Protein AF-A0A9E5FCK2-F1 (afdb_monomer)

Foldseek 3Di:
DDDDDPPPPPPPQFAFFFALADAPLDDFDPDDPDLVSLVVLLVLLVVLQDDCVVPNDDPPGSNVVLVVLLVVLVPADLPGDLRSLSSNLSSCVSNNNLVVSLVSLVSSLVPADLQDLCNLSSLSRNLRSLRRCVRSVNALVSLVVSLVSLVSSLVSQPPAPVSHPPPDDRVSSVLSSVLSLLVSLQSVQVSVCRVPDDPPDDPLLDAAGDSFPDPLPDPDPPQAFFAAPPVVVVRADPCNLSSLSNSCSRGSSRLNSLLVNLSVCRNVRVLVSSLVSLVCCVPVVVSVVNVRSVRNNVNSVPDD

Secondary structure (DSSP, 8-state):
-------------------S--STT--PSSPP-SHHHHHHHHHHHHHHHS-TTTSPPPTTSHHHHHHHHHHHHTT--TTS-HHHHHHHHHHHHHTT-HHHHHHHHHHHHHHS-TT-TTHHHHHHHHHHHHHHHIIIII-HHHHHHHHHHHHHHHHHS-SSGGGSPTT--HHHHHHHHHHHHHHHHHHHHHHHHHHHSPTT--GGGS-S---SSS-SS--GGG--SSSPPHHHHTTS-TTHHHHHHHHHHHSTT-HHHHHHHHHHHHHTT-HHHHHHHHHHHHHTT-GGG-HHHHHHHHHHHT--

pLDDT: mean 84.31, std 15.83, range [28.66, 98.5]

Mean predicted aligned error: 7.08 Å

Radius of gyration: 19.82 Å; Cα contacts (8 Å, |Δi|>4): 408; chains: 1; bounding box: 46×59×55 Å

Nearest PDB structures (foldseek):
  4kyo-assembly1_D  TM=4.151E-01  e=4.896E-01  Homo sapiens
  8ppl-assembly1_Iv  TM=2.373E-01  e=1.153E-01  Homo sapiens
  4kxk-assembly1_D  TM=3.204E-01  e=1.384E+00  Homo sapiens

Sequence (304 aa):
MRCNLITLLILLAGTSAHAGVYGRLEKLPPIPDTHRSIRLLLGELRDAETHDSVRPVVSGSLRAEFLALRERLKGTPPDGPTADLMDLGVCELRLGQPEKAREILESLLSRVPPEAPERFQILANLATTYLALGSRGLGRDFLERAYLIQIQTLKAWPDNVAKAPAGWTLPMWRFLLHAERLQLKLMRGRLLEATSSAPGTDLNQAGPDSVFEGPLFADGDAYRAGPAGRAIWEMLPEDATDLIRQLVVWMPLDNRVYWLLGEVNNASGETDEARRILEELANARQMRHVRLLGRHLEVLKNTP

Solvent-accessible surface area (backbone atoms only — not comparable to full-atom values): 16791 Å² total; per-residue (Å²): 142,87,81,85,80,79,80,78,78,76,75,79,66,56,46,52,34,39,34,63,68,63,39,92,87,52,86,67,77,83,72,68,87,48,69,68,55,40,52,52,52,34,50,43,55,44,51,24,37,52,51,65,93,80,49,74,83,50,87,90,35,62,36,42,52,40,50,53,52,34,68,73,40,72,78,60,55,93,86,45,60,66,70,56,50,44,35,37,18,46,29,30,38,50,51,62,34,35,70,61,14,40,56,46,39,53,56,47,54,75,74,54,56,90,83,43,74,64,44,23,44,54,30,23,36,40,16,17,29,26,35,19,46,22,50,54,74,68,41,63,67,29,26,49,49,12,36,57,31,36,56,48,16,65,70,45,42,59,94,45,53,91,55,39,66,90,91,57,45,64,69,54,48,52,49,52,53,51,38,52,53,44,49,44,39,41,35,49,45,52,39,49,50,59,69,72,47,64,93,88,62,66,74,88,71,53,71,54,67,74,61,64,72,71,75,86,67,45,75,73,93,63,58,73,68,36,56,52,57,69,76,57,54,77,52,48,60,97,57,46,64,61,41,39,50,49,49,26,68,36,12,48,53,31,60,37,52,44,44,34,41,19,52,48,29,19,41,70,44,40,34,71,57,13,36,52,44,46,49,40,40,32,59,82,64,62,40,62,82,36,63,67,60,50,53,55,42,50,49,41,69,74,50,134

Structure (mmCIF, N/CA/C/O backbone):
data_AF-A0A9E5FCK2-F1
#
_entry.id   AF-A0A9E5FCK2-F1
#
loop_
_atom_site.group_PDB
_atom_site.id
_atom_site.type_symbol
_atom_site.label_atom_id
_atom_site.label_alt_id
_atom_site.label_comp_id
_atom_site.label_asym_id
_atom_site.label_entity_id
_atom_site.label_seq_id
_atom_site.pdbx_PDB_ins_code
_atom_site.Cartn_x
_atom_site.Cartn_y
_atom_site.Cartn_z
_atom_site.occupancy
_atom_site.B_iso_or_equiv
_atom_site.auth_seq_id
_atom_site.auth_comp_id
_atom_site.auth_asym_id
_atom_site.auth_atom_id
_atom_site.pdbx_PDB_model_num
ATOM 1 N N . MET A 1 1 ? -15.230 42.004 -28.377 1.00 43.38 1 MET A N 1
ATOM 2 C CA . MET A 1 1 ? -15.792 40.631 -28.361 1.00 43.38 1 MET A CA 1
ATOM 3 C C . MET A 1 1 ? -14.754 39.662 -28.903 1.00 43.38 1 MET A C 1
ATOM 5 O O . MET A 1 1 ? -14.138 40.009 -29.901 1.00 43.38 1 MET A O 1
ATOM 9 N N . ARG A 1 2 ? -14.651 38.478 -28.274 1.00 30.22 2 ARG A N 1
ATOM 10 C CA . ARG A 1 2 ? -13.740 37.321 -28.485 1.00 30.22 2 ARG A CA 1
ATOM 11 C C . ARG A 1 2 ? -12.747 37.192 -27.326 1.00 30.22 2 ARG A C 1
ATOM 13 O O . ARG A 1 2 ? -11.749 37.890 -27.285 1.00 30.22 2 ARG A O 1
ATOM 20 N N . CYS A 1 3 ? -13.213 36.616 -26.219 1.00 31.44 3 CYS A N 1
ATOM 21 C CA . CYS A 1 3 ? -13.291 35.175 -25.906 1.00 31.44 3 CYS A CA 1
ATOM 22 C C . CYS A 1 3 ? -11.971 34.667 -25.327 1.00 31.44 3 CYS A C 1
ATOM 24 O O . CYS A 1 3 ? -11.026 34.364 -26.046 1.00 31.44 3 CYS A O 1
ATOM 26 N N . ASN A 1 4 ? -11.986 34.605 -23.997 1.00 31.41 4 ASN A N 1
ATOM 27 C CA . ASN A 1 4 ? -11.027 33.964 -23.118 1.00 31.41 4 ASN A CA 1
ATOM 28 C C . ASN A 1 4 ? -10.763 32.520 -23.550 1.00 31.41 4 ASN A C 1
ATOM 30 O O . ASN A 1 4 ? -11.701 31.731 -23.652 1.00 31.41 4 ASN A O 1
ATOM 34 N N . LEU A 1 5 ? -9.491 32.155 -23.685 1.00 31.69 5 LEU A N 1
ATOM 35 C CA . LEU A 1 5 ? -9.056 30.778 -23.501 1.00 31.69 5 LEU A CA 1
ATOM 36 C C . LEU A 1 5 ? -8.253 30.752 -22.200 1.00 31.69 5 LEU A C 1
ATOM 38 O O . LEU A 1 5 ? -7.047 30.979 -22.182 1.00 31.69 5 LEU A O 1
ATOM 42 N N . ILE A 1 6 ? -8.960 30.569 -21.084 1.00 34.84 6 ILE A N 1
ATOM 43 C CA . ILE A 1 6 ? -8.326 30.188 -19.823 1.00 34.84 6 ILE A CA 1
ATOM 44 C C . ILE A 1 6 ? -7.899 28.737 -20.021 1.00 34.84 6 ILE A C 1
ATOM 46 O O . ILE A 1 6 ? -8.716 27.821 -19.944 1.00 34.84 6 ILE A O 1
ATOM 50 N N . THR A 1 7 ? -6.624 28.536 -20.335 1.00 32.72 7 THR A N 1
ATOM 51 C CA . THR A 1 7 ? -5.978 27.232 -20.224 1.00 32.72 7 THR A CA 1
ATOM 52 C C . THR A 1 7 ? -5.978 26.874 -18.744 1.00 32.72 7 THR A C 1
ATOM 54 O O . THR A 1 7 ? -5.153 27.362 -17.974 1.00 32.72 7 THR A O 1
ATOM 57 N N . LEU A 1 8 ? -6.959 26.076 -18.325 1.00 29.75 8 LEU A N 1
ATOM 58 C CA . LEU A 1 8 ? -6.988 25.479 -17.000 1.00 29.75 8 LEU A CA 1
ATOM 59 C C . LEU A 1 8 ? -5.822 24.484 -16.937 1.00 29.75 8 LEU A C 1
ATOM 61 O O . LEU A 1 8 ? -5.933 23.347 -17.394 1.00 29.75 8 LEU A O 1
ATOM 65 N N . LEU A 1 9 ? -4.675 24.942 -16.435 1.00 29.23 9 LEU A N 1
ATOM 66 C CA . LEU A 1 9 ? -3.584 24.072 -16.019 1.00 29.23 9 LEU A CA 1
ATOM 67 C C . LEU A 1 9 ? -4.115 23.240 -14.847 1.00 29.23 9 LEU A C 1
ATOM 69 O O . LEU A 1 9 ? -4.103 23.673 -13.697 1.00 29.23 9 LEU A O 1
ATOM 73 N N . ILE A 1 10 ? -4.627 22.049 -15.145 1.00 30.16 10 ILE A N 1
ATOM 74 C CA . ILE A 1 10 ? -4.825 21.021 -14.132 1.00 30.16 10 ILE A CA 1
ATOM 75 C C . ILE A 1 10 ? -3.418 20.538 -13.783 1.00 30.16 10 ILE A C 1
ATOM 77 O O . ILE A 1 10 ? -2.875 19.640 -14.422 1.00 30.16 10 ILE A O 1
ATOM 81 N N . LEU A 1 11 ? -2.797 21.191 -12.799 1.00 28.66 11 LEU A N 1
ATOM 82 C CA . LEU A 1 11 ? -1.725 20.583 -12.026 1.00 28.66 11 LEU A CA 1
ATOM 83 C C . LEU A 1 11 ? -2.320 19.314 -11.410 1.00 28.66 11 LEU A C 1
ATOM 85 O O . LEU A 1 11 ? -3.025 19.372 -10.405 1.00 28.66 11 LEU A O 1
ATOM 89 N N . LEU A 1 12 ? -2.066 18.168 -12.042 1.00 33.38 12 LEU A N 1
ATOM 90 C CA . LEU A 1 12 ? -2.130 16.868 -11.386 1.00 33.38 12 LEU A CA 1
ATOM 91 C C . LEU A 1 12 ? -1.014 16.869 -10.337 1.00 33.38 12 LEU A C 1
ATOM 93 O O . LEU A 1 12 ? 0.088 16.383 -10.575 1.00 33.38 12 LEU A O 1
ATOM 97 N N . ALA A 1 13 ? -1.279 17.533 -9.211 1.00 32.34 13 ALA A N 1
ATOM 98 C CA . ALA A 1 13 ? -0.444 17.463 -8.031 1.00 32.34 13 ALA A CA 1
ATOM 99 C C . ALA A 1 13 ? -0.313 15.990 -7.634 1.00 32.34 13 ALA A C 1
ATOM 101 O O . ALA A 1 13 ? -1.284 15.232 -7.708 1.00 32.34 13 ALA A O 1
ATOM 102 N N . GLY A 1 14 ? 0.915 15.615 -7.281 1.00 36.03 14 GLY A N 1
ATOM 103 C CA . GLY A 1 14 ? 1.340 14.259 -6.969 1.00 36.03 14 GLY A CA 1
ATOM 104 C C . GLY A 1 14 ? 0.306 13.468 -6.176 1.00 36.03 14 GLY A C 1
ATOM 105 O O . GLY A 1 14 ? -0.263 13.912 -5.181 1.00 36.03 14 GLY A O 1
ATOM 106 N N . THR A 1 15 ? 0.080 12.279 -6.696 1.00 38.97 15 THR A N 1
ATOM 107 C CA . THR A 1 15 ? -0.816 11.228 -6.251 1.00 38.97 15 THR A CA 1
ATOM 108 C C . THR A 1 15 ? -0.601 10.809 -4.800 1.00 38.97 15 THR A C 1
ATOM 110 O O . THR A 1 15 ? 0.535 10.721 -4.336 1.00 38.97 15 THR A O 1
ATOM 113 N N . SER A 1 16 ? -1.686 10.487 -4.097 1.00 42.12 16 SER A N 1
ATOM 114 C CA . SER A 1 16 ? -1.614 9.836 -2.789 1.00 42.12 16 SER A CA 1
ATOM 115 C C . SER A 1 16 ? -0.960 8.447 -2.896 1.00 42.12 16 SER A C 1
ATOM 117 O O . SER A 1 16 ? -1.106 7.717 -3.884 1.00 42.12 16 SER A O 1
ATOM 119 N N . ALA A 1 17 ? -0.238 8.070 -1.849 1.00 38.97 17 ALA A N 1
ATOM 120 C CA . ALA A 1 17 ? 0.320 6.740 -1.681 1.00 38.97 17 ALA A CA 1
ATOM 121 C C . ALA A 1 17 ? -0.351 6.117 -0.459 1.00 38.97 17 ALA A C 1
ATOM 123 O O . ALA A 1 17 ? -0.172 6.584 0.663 1.00 38.97 17 ALA A O 1
ATOM 124 N N . HIS A 1 18 ? -1.146 5.077 -0.679 1.00 45.66 18 HIS A N 1
ATOM 125 C CA . HIS A 1 18 ? -1.813 4.344 0.389 1.00 45.66 18 HIS A CA 1
ATOM 126 C C . HIS A 1 18 ? -1.098 2.997 0.573 1.00 45.66 18 HIS A C 1
ATOM 128 O O . HIS A 1 18 ? -0.931 2.321 -0.395 1.00 45.66 18 HIS A O 1
ATOM 134 N N . ALA A 1 19 ? -0.573 2.543 1.700 1.00 46.53 19 ALA A N 1
ATOM 135 C CA . ALA A 1 19 ? -0.131 1.151 1.854 1.00 46.53 19 ALA A CA 1
ATOM 136 C C . ALA A 1 19 ? -0.522 0.587 3.211 1.00 46.53 19 ALA A C 1
ATOM 138 O O . ALA A 1 19 ? -1.183 1.303 3.945 1.00 46.53 19 ALA A O 1
ATOM 139 N N . GLY A 1 20 ? -0.301 -0.687 3.525 1.00 63.97 20 GLY A N 1
ATOM 140 C CA . GLY A 1 20 ? -0.729 -1.257 4.813 1.00 63.97 20 GLY A CA 1
ATOM 141 C C . GLY A 1 20 ? -2.141 -0.834 5.251 1.00 63.97 20 GLY A C 1
ATOM 142 O O . GLY A 1 20 ? -2.333 -0.445 6.402 1.00 63.97 20 GLY A O 1
ATOM 143 N N . VAL A 1 21 ? -3.094 -0.770 4.306 1.00 80.94 21 VAL A N 1
ATOM 144 C CA . VAL A 1 21 ? -4.444 -0.275 4.591 1.00 80.94 21 VAL A CA 1
ATOM 145 C C . VAL A 1 21 ? -5.295 -1.456 5.025 1.00 80.94 21 VAL A C 1
ATOM 147 O O . VAL A 1 21 ? -5.499 -2.400 4.262 1.00 80.94 21 VAL A O 1
ATOM 150 N N . TYR A 1 22 ? -5.788 -1.397 6.253 1.00 89.81 22 TYR A N 1
ATOM 151 C CA . TYR A 1 22 ? -6.627 -2.411 6.866 1.00 89.81 22 TYR A CA 1
ATOM 152 C C . TYR A 1 22 ? -7.972 -1.799 7.235 1.00 89.81 22 TYR A C 1
ATOM 154 O O . TYR A 1 22 ? -8.083 -1.051 8.206 1.00 89.81 22 TYR A O 1
ATOM 162 N N . GLY A 1 23 ? -8.995 -2.154 6.468 1.00 88.00 23 GLY A N 1
ATOM 163 C CA . GLY A 1 23 ? -10.383 -1.780 6.704 1.00 88.00 23 GLY A CA 1
ATOM 164 C C . GLY A 1 23 ? -11.317 -2.810 6.083 1.00 88.00 23 GLY A C 1
ATOM 165 O O . GLY A 1 23 ? -10.890 -3.663 5.306 1.00 88.00 23 GLY A O 1
ATOM 166 N N . ARG A 1 24 ? -12.604 -2.754 6.416 1.00 89.44 24 ARG A N 1
ATOM 167 C CA . ARG A 1 24 ? -13.560 -3.803 6.018 1.00 89.44 24 ARG A CA 1
ATOM 168 C C . ARG A 1 24 ? -13.809 -3.924 4.511 1.00 89.44 24 ARG A C 1
ATOM 170 O O . ARG A 1 24 ? -14.265 -4.971 4.068 1.00 89.44 24 ARG A O 1
ATOM 177 N N . LEU A 1 25 ? -13.567 -2.856 3.749 1.00 88.19 25 LEU A N 1
ATOM 178 C CA . LEU A 1 25 ? -13.720 -2.835 2.287 1.00 88.19 25 LEU A CA 1
ATOM 179 C C . LEU A 1 25 ? -12.405 -3.146 1.555 1.00 88.19 25 LEU A C 1
ATOM 181 O O . LEU A 1 25 ? -12.383 -3.228 0.328 1.00 88.19 25 LEU A O 1
ATOM 185 N N . GLU A 1 26 ? -11.299 -3.307 2.287 1.00 85.94 26 GLU A N 1
ATOM 186 C CA . GLU A 1 26 ? -10.001 -3.601 1.689 1.00 85.94 26 GLU A CA 1
ATOM 187 C C . GLU A 1 26 ? -9.934 -5.059 1.234 1.00 85.94 26 GLU A C 1
ATOM 189 O O . GLU A 1 26 ? -10.285 -5.990 1.964 1.00 85.94 26 GLU A O 1
ATOM 194 N N . LYS A 1 27 ? -9.438 -5.263 0.013 1.00 76.38 27 LYS A N 1
ATOM 195 C CA . LYS A 1 27 ? -9.189 -6.601 -0.523 1.00 76.38 27 LYS A CA 1
ATOM 196 C C . LYS A 1 27 ? -7.851 -7.099 0.019 1.00 76.38 27 LYS A C 1
ATOM 198 O O . LYS A 1 27 ? -6.794 -6.598 -0.360 1.00 76.38 27 LYS A O 1
ATOM 203 N N . LEU A 1 28 ? -7.913 -8.083 0.912 1.00 77.44 28 LEU A N 1
ATOM 204 C CA . LEU A 1 28 ? -6.738 -8.818 1.371 1.00 77.44 28 LEU A CA 1
ATOM 205 C C . LEU A 1 28 ? -6.306 -9.867 0.324 1.00 77.44 28 LEU A C 1
ATOM 207 O O . LEU A 1 28 ? -7.119 -10.249 -0.521 1.00 77.44 28 LEU A O 1
ATOM 211 N N . PRO A 1 29 ? -5.044 -10.336 0.365 1.00 79.00 29 PRO A N 1
ATOM 212 C CA . PRO A 1 29 ? -4.543 -11.393 -0.509 1.00 79.00 29 PRO A CA 1
ATOM 213 C C . PRO A 1 29 ? -5.439 -12.650 -0.560 1.00 79.00 29 PRO A C 1
ATOM 215 O O . PRO A 1 29 ? -6.088 -12.978 0.436 1.00 79.00 29 PRO A O 1
ATOM 218 N N . PRO A 1 30 ? -5.413 -13.418 -1.667 1.00 79.19 30 PRO A N 1
ATOM 219 C CA . PRO A 1 30 ? -4.509 -13.270 -2.808 1.00 79.19 30 PRO A CA 1
ATOM 220 C C . PRO A 1 30 ? -4.880 -12.085 -3.705 1.00 79.19 30 PRO A C 1
ATOM 222 O O . PRO A 1 30 ? -6.044 -11.864 -4.038 1.00 79.19 30 PRO A O 1
ATOM 225 N N . ILE A 1 31 ? -3.864 -11.319 -4.100 1.00 79.19 31 ILE A N 1
ATOM 226 C CA . ILE A 1 31 ? -4.018 -10.261 -5.098 1.00 79.19 31 ILE A CA 1
ATOM 227 C C . ILE A 1 31 ? -4.137 -10.921 -6.476 1.00 79.19 31 ILE A C 1
ATOM 229 O O . ILE A 1 31 ? -3.487 -11.943 -6.703 1.00 79.19 31 ILE A O 1
ATOM 233 N N . PRO A 1 32 ? -4.956 -10.386 -7.401 1.00 82.38 32 PRO A N 1
ATOM 234 C CA . PRO A 1 32 ? -5.022 -10.936 -8.745 1.00 82.38 32 PRO A CA 1
ATOM 235 C C . PRO A 1 32 ? -3.640 -10.982 -9.407 1.00 82.38 32 PRO A C 1
ATOM 237 O O . PRO A 1 32 ? -2.853 -10.049 -9.276 1.00 82.38 32 PRO A O 1
ATOM 240 N N . ASP A 1 33 ? -3.372 -12.054 -10.140 1.00 79.69 33 ASP A N 1
ATOM 241 C CA . ASP A 1 33 ? -2.080 -12.355 -10.765 1.00 79.69 33 ASP A CA 1
ATOM 242 C C . ASP A 1 33 ? -1.998 -11.905 -12.233 1.00 79.69 33 ASP A C 1
ATOM 244 O O . ASP A 1 33 ? -0.910 -11.669 -12.754 1.00 79.69 33 ASP A O 1
ATOM 248 N N . THR A 1 34 ? -3.139 -11.729 -12.905 1.00 80.44 34 THR A N 1
ATOM 249 C CA . THR A 1 34 ? -3.176 -11.232 -14.288 1.00 80.44 34 THR A CA 1
ATOM 250 C C . THR A 1 34 ? -3.182 -9.705 -14.365 1.00 80.44 34 THR A C 1
ATOM 252 O O . THR A 1 34 ? -3.888 -9.028 -13.609 1.00 80.44 34 THR A O 1
ATOM 255 N N . HIS A 1 35 ? -2.509 -9.155 -15.382 1.00 78.25 35 HIS A N 1
ATOM 256 C CA . HIS A 1 35 ? -2.549 -7.725 -15.720 1.00 78.25 35 HIS A CA 1
ATOM 257 C C . HIS A 1 35 ? -3.947 -7.143 -15.727 1.00 78.25 35 HIS A C 1
ATOM 259 O O . HIS A 1 35 ? -4.208 -6.083 -15.172 1.00 78.25 35 HIS A O 1
ATOM 265 N N . ARG A 1 36 ? -4.858 -7.834 -16.420 1.00 84.19 36 ARG A N 1
ATOM 266 C CA . ARG A 1 36 ? -6.204 -7.338 -16.664 1.00 84.19 36 ARG A CA 1
ATOM 267 C C . ARG A 1 36 ? -6.927 -7.172 -15.338 1.00 84.19 36 ARG A C 1
ATOM 269 O O . ARG A 1 36 ? -7.535 -6.129 -15.119 1.00 84.19 36 ARG A O 1
ATOM 276 N N . SER A 1 37 ? -6.840 -8.172 -14.468 1.00 86.25 37 SER A N 1
ATOM 277 C CA . SER A 1 37 ? -7.478 -8.133 -13.157 1.00 86.25 37 SER A CA 1
ATOM 278 C C . SER A 1 37 ? -6.835 -7.090 -12.244 1.00 86.25 37 SER A C 1
ATOM 280 O O . SER A 1 37 ? -7.563 -6.328 -11.611 1.00 86.25 37 SER A O 1
ATOM 282 N N . ILE A 1 38 ? -5.499 -6.986 -12.232 1.00 86.19 38 ILE A N 1
ATOM 283 C CA . ILE A 1 38 ? -4.783 -5.936 -11.490 1.00 86.19 38 ILE A CA 1
ATOM 284 C C . ILE A 1 38 ? -5.217 -4.558 -11.988 1.00 86.19 38 ILE A C 1
ATOM 286 O O . ILE A 1 38 ? -5.632 -3.720 -11.200 1.00 86.19 38 ILE A O 1
ATOM 290 N N . ARG A 1 39 ? -5.202 -4.317 -13.298 1.00 87.00 39 ARG A N 1
ATOM 291 C CA . ARG A 1 39 ? -5.575 -3.031 -13.894 1.00 87.00 39 ARG A CA 1
ATOM 292 C C . ARG A 1 39 ? -7.025 -2.649 -13.599 1.00 87.00 39 ARG A C 1
ATOM 294 O O . ARG A 1 39 ? -7.289 -1.477 -13.348 1.00 87.00 39 ARG A O 1
ATOM 301 N N . LEU A 1 40 ? -7.954 -3.607 -13.618 1.00 89.06 40 LEU A N 1
ATOM 302 C CA . LEU A 1 40 ? -9.348 -3.371 -13.226 1.00 89.06 40 LEU A CA 1
ATOM 303 C C . LEU A 1 40 ? -9.445 -2.968 -11.752 1.00 89.06 40 LEU A C 1
ATOM 305 O O . LEU A 1 40 ? -10.040 -1.936 -11.451 1.00 89.06 40 LEU A O 1
ATOM 309 N N . LEU A 1 41 ? -8.792 -3.720 -10.862 1.00 88.38 41 LEU A N 1
ATOM 310 C CA . LEU A 1 41 ? -8.735 -3.413 -9.433 1.00 88.38 41 LEU A CA 1
ATOM 311 C C . LEU A 1 41 ? -8.123 -2.029 -9.171 1.00 88.38 41 LEU A C 1
ATOM 313 O O . LEU A 1 41 ? -8.673 -1.231 -8.417 1.00 88.38 41 LEU A O 1
ATOM 317 N N . LEU A 1 42 ? -7.013 -1.705 -9.834 1.00 89.12 42 LEU A N 1
ATOM 318 C CA . LEU A 1 42 ? -6.401 -0.384 -9.740 1.00 89.12 42 LEU A CA 1
ATOM 319 C C . LEU A 1 42 ? -7.315 0.697 -10.306 1.00 89.12 42 LEU A C 1
ATOM 321 O O . LEU A 1 42 ? -7.363 1.785 -9.752 1.00 89.12 42 LEU A O 1
ATOM 325 N N . GLY A 1 43 ? -8.069 0.415 -11.367 1.00 89.62 43 GLY A N 1
ATOM 326 C CA . GLY A 1 43 ? -9.110 1.307 -11.867 1.00 89.62 43 GLY A CA 1
ATOM 327 C C . GLY A 1 43 ? -10.132 1.662 -10.786 1.00 89.62 43 GLY A C 1
ATOM 328 O O . GLY A 1 43 ? -10.367 2.845 -10.562 1.00 89.62 43 GLY A O 1
ATOM 329 N N . GLU A 1 44 ? -10.673 0.663 -10.079 1.00 90.31 44 GLU A N 1
ATOM 330 C CA . GLU A 1 44 ? -11.620 0.863 -8.967 1.00 90.31 44 GLU A CA 1
ATOM 331 C C . GLU A 1 44 ? -11.006 1.681 -7.824 1.00 90.31 44 GLU A C 1
ATOM 333 O O . GLU A 1 44 ? -11.619 2.627 -7.330 1.00 90.31 44 GLU A O 1
ATOM 338 N N . LEU A 1 45 ? -9.777 1.347 -7.424 1.00 89.75 45 LEU A N 1
ATOM 339 C CA . LEU A 1 45 ? -9.082 2.007 -6.317 1.00 89.75 45 LEU A CA 1
ATOM 340 C C . LEU A 1 45 ? -8.683 3.453 -6.643 1.00 89.75 45 LEU A C 1
ATOM 342 O O . LEU A 1 45 ? -8.765 4.321 -5.781 1.00 89.75 45 LEU A O 1
ATOM 346 N N . ARG A 1 46 ? -8.267 3.733 -7.883 1.00 89.00 46 ARG A N 1
ATOM 347 C CA . ARG A 1 46 ? -7.969 5.099 -8.356 1.00 89.00 46 ARG A CA 1
ATOM 348 C C . ARG A 1 46 ? -9.247 5.927 -8.484 1.00 89.00 46 ARG A C 1
ATOM 350 O O . ARG A 1 46 ? -9.234 7.123 -8.205 1.00 89.00 46 ARG A O 1
ATOM 357 N N . ASP A 1 47 ? -10.345 5.301 -8.910 1.00 89.06 47 ASP A N 1
ATOM 358 C CA . ASP A 1 47 ? -11.647 5.964 -8.995 1.00 89.06 47 ASP A CA 1
ATOM 359 C C . ASP A 1 47 ? -12.142 6.394 -7.609 1.00 89.06 47 ASP A C 1
ATOM 361 O O . ASP A 1 47 ? -12.684 7.488 -7.493 1.00 89.06 47 ASP A O 1
ATOM 365 N N . ALA A 1 48 ? -11.873 5.606 -6.558 1.00 88.38 48 ALA A N 1
ATOM 366 C CA . ALA A 1 48 ? -12.258 5.920 -5.178 1.00 88.38 48 ALA A CA 1
ATOM 367 C C . ALA A 1 48 ? -11.774 7.297 -4.691 1.00 88.38 48 ALA A C 1
ATOM 369 O O . ALA A 1 48 ? -12.529 8.008 -4.035 1.00 88.38 48 ALA A O 1
ATOM 370 N N . GLU A 1 49 ? -10.568 7.713 -5.074 1.00 86.94 49 GLU A N 1
ATOM 371 C CA . GLU A 1 49 ? -10.010 9.022 -4.708 1.00 86.94 49 GLU A CA 1
ATOM 372 C C . GLU A 1 49 ? -10.417 10.157 -5.660 1.00 86.94 49 GLU A C 1
ATOM 374 O O . GLU A 1 49 ? -10.191 11.338 -5.390 1.00 86.94 49 GLU A O 1
ATOM 379 N N . THR A 1 50 ? -11.024 9.826 -6.799 1.00 82.69 50 THR A N 1
ATOM 380 C CA . THR A 1 50 ? -11.430 10.837 -7.774 1.00 82.69 50 THR A CA 1
ATOM 381 C C . THR A 1 50 ? -12.486 11.754 -7.158 1.00 82.69 50 THR A C 1
ATOM 383 O O . THR A 1 50 ? -13.386 11.298 -6.465 1.00 82.69 50 THR A O 1
ATOM 386 N N . HIS A 1 51 ? -12.402 13.061 -7.413 1.00 75.75 51 HIS A N 1
ATOM 387 C CA . HIS A 1 51 ? -13.388 14.019 -6.909 1.00 75.75 51 HIS A CA 1
ATOM 388 C C . HIS A 1 51 ? -14.689 13.978 -7.734 1.00 75.75 51 HIS A C 1
ATOM 390 O O . HIS A 1 51 ? -14.665 13.723 -8.941 1.00 75.75 51 HIS A O 1
ATOM 396 N N . ASP A 1 52 ? -15.841 14.262 -7.111 1.00 73.06 52 ASP A N 1
ATOM 397 C CA . ASP A 1 52 ? -17.176 14.215 -7.749 1.00 73.06 52 ASP A CA 1
ATOM 398 C C . ASP A 1 52 ? -17.262 15.119 -8.986 1.00 73.06 52 ASP A C 1
ATOM 400 O O . ASP A 1 52 ? -17.903 14.777 -9.977 1.00 73.06 52 ASP A O 1
ATOM 404 N N . SER A 1 53 ? -16.553 16.250 -8.954 1.00 73.44 53 SER A N 1
ATOM 405 C CA . SER A 1 53 ? -16.483 17.205 -10.068 1.00 73.44 53 SER A CA 1
ATOM 406 C C . SER A 1 53 ? -15.726 16.687 -11.294 1.00 73.44 53 SER A C 1
ATOM 408 O O . SER A 1 53 ? -15.911 17.225 -12.382 1.00 73.44 53 SER A O 1
ATOM 410 N N . VAL A 1 54 ? -14.863 15.681 -11.131 1.00 81.75 54 VAL A N 1
ATOM 411 C CA . VAL A 1 54 ? -14.072 15.095 -12.224 1.00 81.75 54 VAL A CA 1
ATOM 412 C C . VAL A 1 54 ? -14.830 13.937 -12.858 1.00 81.75 54 VAL A C 1
ATOM 414 O O . VAL A 1 54 ? -14.882 13.814 -14.081 1.00 81.75 54 VAL A O 1
ATOM 417 N N . ARG A 1 55 ? -15.424 13.079 -12.024 1.00 80.88 55 ARG A N 1
ATOM 418 C CA . ARG A 1 55 ? -16.199 11.927 -12.475 1.00 80.88 55 ARG A CA 1
ATOM 419 C C . ARG A 1 55 ? -17.348 11.647 -11.502 1.00 80.88 55 ARG A C 1
ATOM 421 O O . ARG A 1 55 ? -17.071 11.466 -10.310 1.00 80.88 55 ARG A O 1
ATOM 428 N N . PRO A 1 56 ? -18.598 11.544 -12.000 1.00 87.00 56 PRO A N 1
ATOM 429 C CA . PRO A 1 56 ? -19.743 11.156 -11.186 1.00 87.00 56 PRO A CA 1
ATOM 430 C C . PRO A 1 56 ? -19.550 9.786 -10.537 1.00 87.00 56 PRO A C 1
ATOM 432 O O . PRO A 1 56 ? -18.963 8.882 -11.134 1.00 87.00 56 PRO A O 1
ATOM 435 N N . VAL A 1 57 ? -20.095 9.621 -9.333 1.00 90.19 57 VAL A N 1
ATOM 436 C CA . VAL A 1 57 ? -20.086 8.339 -8.624 1.00 90.19 57 VAL A CA 1
ATOM 437 C C . VAL A 1 57 ? -20.979 7.342 -9.361 1.00 90.19 57 VAL A C 1
ATOM 439 O O . VAL A 1 57 ? -22.165 7.590 -9.579 1.00 90.19 57 VAL A O 1
ATOM 442 N N . VAL A 1 58 ? -20.409 6.198 -9.733 1.00 91.06 58 VAL A N 1
ATOM 443 C CA . VAL A 1 58 ? -21.145 5.084 -10.343 1.00 91.06 58 VAL A CA 1
ATOM 444 C C . VAL A 1 58 ? -21.721 4.199 -9.237 1.00 91.06 58 VAL A C 1
ATOM 446 O O . VAL A 1 58 ? -21.002 3.789 -8.331 1.00 91.06 58 VAL A O 1
ATOM 449 N N . SER A 1 59 ? -23.019 3.892 -9.299 1.00 91.69 59 SER A N 1
ATOM 450 C CA . SER A 1 59 ? -23.654 2.987 -8.331 1.00 91.69 59 SER A CA 1
ATOM 451 C C . SER A 1 59 ? -23.014 1.594 -8.374 1.00 91.69 59 SER A C 1
ATOM 453 O O . SER A 1 59 ? -22.736 1.076 -9.455 1.00 91.69 59 SER A O 1
ATOM 455 N N . GLY A 1 60 ? -22.768 1.002 -7.202 1.00 88.50 60 GLY A N 1
ATOM 456 C CA . GLY A 1 60 ? -22.100 -0.298 -7.072 1.00 88.50 60 GLY A CA 1
ATOM 457 C C . GLY A 1 60 ? -20.587 -0.272 -7.310 1.00 88.50 60 GLY A C 1
ATOM 458 O O . GLY A 1 60 ? -19.974 -1.332 -7.345 1.00 88.50 60 GLY A O 1
ATOM 459 N N . SER A 1 61 ? -19.971 0.902 -7.491 1.00 91.56 61 SER A N 1
ATOM 460 C CA . SER A 1 61 ? -18.511 1.009 -7.522 1.00 91.56 61 SER A CA 1
ATOM 461 C C . SER A 1 61 ? -17.916 0.984 -6.114 1.00 91.56 61 SER A C 1
ATOM 463 O O . SER A 1 61 ? -18.562 1.382 -5.142 1.00 91.56 61 SER A O 1
ATOM 465 N N . LEU A 1 62 ? -16.632 0.630 -6.014 1.00 91.19 62 LEU A N 1
ATOM 466 C CA . LEU A 1 62 ? -15.884 0.688 -4.755 1.00 91.19 62 LEU A CA 1
ATOM 467 C C . LEU A 1 62 ? -15.919 2.089 -4.112 1.00 91.19 62 LEU A C 1
ATOM 469 O O . LEU A 1 62 ? -16.016 2.227 -2.895 1.00 91.19 62 LEU A O 1
ATOM 473 N N . ARG A 1 63 ? -15.914 3.150 -4.929 1.00 92.00 63 ARG A N 1
ATOM 474 C CA . ARG A 1 63 ? -16.091 4.527 -4.453 1.00 92.00 63 ARG A CA 1
ATOM 475 C C . ARG A 1 63 ? -17.445 4.733 -3.778 1.00 92.00 63 ARG A C 1
ATOM 477 O O . ARG A 1 63 ? -17.509 5.363 -2.725 1.00 92.00 63 ARG A O 1
ATOM 484 N N . ALA A 1 64 ? -18.522 4.221 -4.378 1.00 94.00 64 ALA A N 1
ATOM 485 C CA . ALA A 1 64 ? -19.856 4.306 -3.795 1.00 94.00 64 ALA A CA 1
ATOM 486 C C . ALA A 1 64 ? -19.926 3.561 -2.452 1.00 94.00 64 ALA A C 1
ATOM 488 O O . ALA A 1 64 ? -20.551 4.059 -1.517 1.00 94.00 64 ALA A O 1
ATOM 489 N N . GLU A 1 65 ? -19.240 2.421 -2.330 1.00 95.12 65 GLU A N 1
ATOM 490 C CA . GLU A 1 65 ? -19.137 1.672 -1.072 1.00 95.12 65 GLU A CA 1
ATOM 491 C C . GLU A 1 65 ? -18.388 2.456 0.014 1.00 95.12 65 GLU A C 1
ATOM 493 O O . GLU A 1 65 ? -18.897 2.582 1.130 1.00 95.12 65 GLU A O 1
ATOM 498 N N . PHE A 1 66 ? -17.232 3.055 -0.305 1.00 95.00 66 PHE A N 1
ATOM 499 C CA . PHE A 1 66 ? -16.501 3.912 0.638 1.00 95.00 66 PHE A CA 1
ATOM 500 C C . PHE A 1 66 ? -17.317 5.134 1.069 1.00 95.00 66 PHE A C 1
ATOM 502 O O . PHE A 1 66 ? -17.348 5.464 2.254 1.00 95.00 66 PHE A O 1
ATOM 509 N N . LEU A 1 67 ? -18.020 5.790 0.140 1.00 95.00 67 LEU A N 1
ATOM 510 C CA . LEU A 1 67 ? -18.897 6.918 0.462 1.00 95.00 67 LEU A CA 1
ATOM 511 C C . LEU A 1 67 ? -20.048 6.490 1.379 1.00 95.00 67 LEU A C 1
ATOM 513 O O . LEU A 1 67 ? -20.290 7.139 2.394 1.00 95.00 67 LEU A O 1
ATOM 517 N N . ALA A 1 68 ? -20.725 5.382 1.072 1.00 96.19 68 ALA A N 1
ATOM 518 C CA . ALA A 1 68 ? -21.809 4.864 1.904 1.00 96.19 68 ALA A CA 1
ATOM 519 C C . ALA A 1 68 ? -21.321 4.493 3.315 1.00 96.19 68 ALA A C 1
ATOM 521 O O . ALA A 1 68 ? -21.983 4.802 4.310 1.00 96.19 68 ALA A O 1
ATOM 522 N N . LEU A 1 69 ? -20.143 3.871 3.414 1.00 96.19 69 LEU A N 1
ATOM 523 C CA . LEU A 1 69 ? -19.522 3.532 4.688 1.00 96.19 69 LEU A CA 1
ATOM 524 C C . LEU A 1 69 ? -19.147 4.788 5.486 1.00 96.19 69 LEU A C 1
ATOM 526 O O . LEU A 1 69 ? -19.488 4.868 6.667 1.00 96.19 69 LEU A O 1
ATOM 530 N N . ARG A 1 70 ? -18.533 5.791 4.846 1.00 96.69 70 ARG A N 1
ATOM 531 C CA . ARG A 1 70 ? -18.230 7.088 5.468 1.00 96.69 70 ARG A CA 1
ATOM 532 C C . ARG A 1 70 ? -19.491 7.749 6.014 1.00 96.69 70 ARG A C 1
ATOM 534 O O . ARG A 1 70 ? -19.508 8.165 7.167 1.00 96.69 70 ARG A O 1
ATOM 541 N N . GLU A 1 71 ? -20.562 7.818 5.224 1.00 97.12 71 GLU A N 1
ATOM 542 C CA . GLU A 1 71 ? -21.818 8.447 5.652 1.00 97.12 71 GLU A CA 1
ATOM 543 C C . GLU A 1 71 ? -22.466 7.726 6.839 1.00 97.12 71 GLU A C 1
ATOM 545 O O . GLU A 1 71 ? -23.016 8.382 7.724 1.00 97.12 71 GLU A O 1
ATOM 550 N N . ARG A 1 72 ? -22.353 6.393 6.905 1.00 97.19 72 ARG A N 1
ATOM 551 C CA . ARG A 1 72 ? -22.800 5.604 8.062 1.00 97.19 72 ARG A CA 1
ATOM 552 C C . ARG A 1 72 ? -21.976 5.900 9.319 1.00 97.19 72 ARG A C 1
ATOM 554 O O . ARG A 1 72 ? -22.519 5.864 10.418 1.00 97.19 72 ARG A O 1
ATOM 561 N N . LEU A 1 73 ? -20.678 6.161 9.161 1.00 97.19 73 LEU A N 1
ATOM 562 C CA . LEU A 1 73 ? -19.717 6.260 10.261 1.00 97.19 73 LEU A CA 1
ATOM 563 C C . LEU A 1 73 ? -19.408 7.691 10.717 1.00 97.19 73 LEU A C 1
ATOM 565 O O . LEU A 1 73 ? -18.904 7.854 11.825 1.00 97.19 73 LEU A O 1
ATOM 569 N N . LYS A 1 74 ? -19.737 8.728 9.935 1.00 93.94 74 LYS A N 1
ATOM 570 C CA . LYS A 1 74 ? -19.388 10.139 10.220 1.00 93.94 74 LYS A CA 1
ATOM 571 C C . LYS A 1 74 ? -19.888 10.676 11.568 1.00 93.94 74 LYS A C 1
ATOM 573 O O . LYS A 1 74 ? -19.382 11.684 12.044 1.00 93.94 74 LYS A O 1
ATOM 578 N N . GLY A 1 75 ? -20.915 10.045 12.145 1.00 92.50 75 GLY A N 1
ATOM 579 C CA . GLY A 1 75 ? -21.490 10.399 13.447 1.00 92.50 75 GLY A CA 1
ATOM 580 C C . GLY A 1 75 ? -20.894 9.633 14.631 1.00 92.50 75 GLY A C 1
ATOM 581 O O . GLY A 1 75 ? -21.346 9.829 15.756 1.00 92.50 75 GLY A O 1
ATOM 582 N N . THR A 1 76 ? -19.925 8.745 14.394 1.00 94.88 76 THR A N 1
ATOM 583 C CA . THR A 1 76 ? -19.255 7.990 15.459 1.00 94.88 76 THR A CA 1
ATOM 584 C C . THR A 1 76 ? -18.516 8.968 16.377 1.00 94.88 76 THR A C 1
ATOM 586 O O . THR A 1 76 ? -17.700 9.749 15.881 1.00 94.88 76 THR A O 1
ATOM 589 N N . PRO A 1 77 ? -18.776 8.964 17.697 1.00 93.81 77 PRO A N 1
ATOM 590 C CA . PRO A 1 77 ? -18.081 9.859 18.610 1.00 93.81 77 PRO A CA 1
ATOM 591 C C . PRO A 1 77 ? -16.595 9.464 18.734 1.00 93.81 77 PRO A C 1
ATOM 593 O O . PRO A 1 77 ? -16.244 8.317 18.444 1.00 93.81 77 PRO A O 1
ATOM 596 N N . PRO A 1 78 ? -15.704 10.370 19.182 1.00 88.06 78 PRO A N 1
ATOM 597 C CA . PRO A 1 78 ? -14.265 10.085 19.294 1.00 88.06 78 PRO A CA 1
ATOM 598 C C . PRO A 1 78 ? -13.905 8.874 20.180 1.00 88.06 78 PRO A C 1
ATOM 600 O O . PRO A 1 78 ? -12.883 8.217 19.968 1.00 88.06 78 PRO A O 1
ATOM 603 N N . ASP A 1 79 ? -14.753 8.551 21.156 1.00 90.06 79 ASP A N 1
ATOM 604 C CA . ASP A 1 79 ? -14.651 7.401 22.063 1.00 90.06 79 ASP A CA 1
ATOM 605 C C . ASP A 1 79 ? -15.471 6.179 21.603 1.00 90.06 79 ASP A C 1
ATOM 607 O O . ASP A 1 79 ? -15.599 5.199 22.335 1.00 90.06 79 ASP A O 1
ATOM 611 N N . GLY A 1 80 ? -16.004 6.214 20.378 1.00 93.25 80 GLY A N 1
ATOM 612 C CA . GLY A 1 80 ? -16.796 5.138 19.792 1.00 93.25 80 GLY A CA 1
ATOM 613 C C . GLY A 1 80 ? -16.007 3.848 19.512 1.00 93.25 80 GLY A C 1
ATOM 614 O O . GLY A 1 80 ? -14.817 3.731 19.826 1.00 93.25 80 GLY A O 1
ATOM 615 N N . PRO A 1 81 ? -16.641 2.839 18.889 1.00 94.94 81 PRO A N 1
ATOM 616 C CA . PRO A 1 81 ? -15.996 1.558 18.615 1.00 94.94 81 PRO A CA 1
ATOM 617 C C . PRO A 1 81 ? -14.716 1.710 17.781 1.00 94.94 81 PRO A C 1
ATOM 619 O O . PRO A 1 81 ? -14.702 2.391 16.755 1.00 94.94 81 PRO A O 1
ATOM 622 N N . THR A 1 82 ? -13.636 1.042 18.201 1.00 93.19 82 THR A N 1
ATOM 623 C CA . THR A 1 82 ? -12.324 1.092 17.526 1.00 93.19 82 THR A CA 1
ATOM 624 C C . THR A 1 82 ? -12.416 0.713 16.048 1.00 93.19 82 THR A C 1
ATOM 626 O O . THR A 1 82 ? -11.858 1.411 15.205 1.00 93.19 82 THR A O 1
ATOM 629 N N . ALA A 1 83 ? -13.160 -0.349 15.724 1.00 91.31 83 ALA A N 1
ATOM 630 C CA . ALA A 1 83 ? -13.336 -0.807 14.347 1.00 91.31 83 ALA A CA 1
ATOM 631 C C . ALA A 1 83 ? -14.010 0.252 13.458 1.00 91.31 83 ALA A C 1
ATOM 633 O O . ALA A 1 83 ? -13.569 0.482 12.338 1.00 91.31 83 ALA A O 1
ATOM 634 N N . ASP A 1 84 ? -15.032 0.938 13.974 1.00 95.56 84 ASP A N 1
ATOM 635 C CA . ASP A 1 84 ? -15.770 1.954 13.221 1.00 95.56 84 ASP A CA 1
ATOM 636 C C . ASP A 1 84 ? -14.927 3.217 12.986 1.00 95.56 84 ASP A C 1
ATOM 638 O O . ASP A 1 84 ? -14.916 3.751 11.880 1.00 95.56 84 ASP A O 1
ATOM 642 N N . LEU A 1 85 ? -14.154 3.671 13.977 1.00 96.44 85 LEU A N 1
ATOM 643 C CA . LEU A 1 85 ? -13.243 4.809 13.792 1.00 96.44 85 LEU A CA 1
ATOM 644 C C . LEU A 1 85 ? -12.061 4.469 12.874 1.00 96.44 85 LEU A C 1
ATOM 646 O O . LEU A 1 85 ? -11.648 5.307 12.073 1.00 96.44 85 LEU A O 1
ATOM 650 N N . MET A 1 86 ? -11.545 3.239 12.942 1.00 94.50 86 MET A N 1
ATOM 651 C CA . MET A 1 86 ? -10.515 2.762 12.018 1.00 94.50 86 MET A CA 1
ATOM 652 C C . MET A 1 86 ? -11.043 2.727 10.579 1.00 94.50 86 MET A C 1
ATOM 654 O O . MET A 1 86 ? -10.398 3.269 9.684 1.00 94.50 86 MET A O 1
ATOM 658 N N . ASP A 1 87 ? -12.233 2.158 10.362 1.00 95.81 87 ASP A N 1
ATOM 659 C CA . ASP A 1 87 ? -12.876 2.127 9.045 1.00 95.81 87 ASP A CA 1
ATOM 660 C C . ASP A 1 87 ? -13.188 3.533 8.521 1.00 95.81 87 ASP A C 1
ATOM 662 O O . ASP A 1 87 ? -13.027 3.784 7.327 1.00 95.81 87 ASP A O 1
ATOM 666 N N . LEU A 1 88 ? -13.592 4.467 9.388 1.00 97.12 88 LEU A N 1
ATOM 667 C CA . LEU A 1 88 ? -13.795 5.861 8.998 1.00 97.12 88 LEU A CA 1
ATOM 668 C C . LEU A 1 88 ? -12.478 6.509 8.545 1.00 97.12 88 LEU A C 1
ATOM 670 O O . LEU A 1 88 ? -12.451 7.139 7.490 1.00 97.12 88 LEU A O 1
ATOM 674 N N . GLY A 1 89 ? -11.381 6.302 9.282 1.00 96.19 89 GLY A N 1
ATOM 675 C CA . GLY A 1 89 ? -10.051 6.767 8.880 1.00 96.19 89 GLY A CA 1
ATOM 676 C C . GLY A 1 89 ? -9.609 6.195 7.527 1.00 96.19 89 GLY A C 1
ATOM 677 O O . GLY A 1 89 ? -9.126 6.936 6.673 1.00 96.19 89 GLY A O 1
ATOM 678 N N . VAL A 1 90 ? -9.847 4.901 7.288 1.00 94.50 90 VAL A N 1
ATOM 679 C CA . VAL A 1 90 ? -9.585 4.251 5.991 1.00 94.50 90 VAL A CA 1
ATOM 680 C C . VAL A 1 90 ? -10.456 4.833 4.875 1.00 94.50 90 VAL A C 1
ATOM 682 O O . VAL A 1 90 ? -9.952 5.069 3.778 1.00 94.50 90 VAL A O 1
ATOM 685 N N . CYS A 1 91 ? -11.737 5.113 5.138 1.00 95.56 91 CYS A N 1
ATOM 686 C CA . CYS A 1 91 ? -12.615 5.764 4.163 1.00 95.56 91 CYS A CA 1
ATOM 687 C C . CYS A 1 91 ? -12.090 7.148 3.781 1.00 95.56 91 CYS A C 1
ATOM 689 O O . CYS A 1 91 ? -11.983 7.442 2.596 1.00 95.56 91 CYS A O 1
ATOM 691 N N . GLU A 1 92 ? -11.740 7.991 4.758 1.00 95.38 92 GLU A N 1
ATOM 692 C CA . GLU A 1 92 ? -11.176 9.318 4.482 1.00 95.38 92 GLU A CA 1
ATOM 693 C C . GLU A 1 92 ? -9.900 9.208 3.642 1.00 95.38 92 GLU A C 1
ATOM 695 O O . GLU A 1 92 ? -9.752 9.906 2.641 1.00 95.38 92 GLU A O 1
ATOM 700 N N . LEU A 1 93 ? -9.020 8.264 3.980 1.00 92.81 93 LEU A N 1
ATOM 701 C CA . LEU A 1 93 ? -7.790 8.011 3.244 1.00 92.81 93 LEU A CA 1
ATOM 702 C C . LEU A 1 93 ? -8.068 7.616 1.779 1.00 92.81 93 LEU A C 1
ATOM 704 O O . LEU A 1 93 ? -7.585 8.270 0.856 1.00 92.81 93 LEU A O 1
ATOM 708 N N . ARG A 1 94 ? -8.906 6.595 1.552 1.00 91.31 94 ARG A N 1
ATOM 709 C CA . ARG A 1 94 ? -9.260 6.094 0.209 1.00 91.31 94 ARG A CA 1
ATOM 710 C C . ARG A 1 94 ? -10.060 7.091 -0.631 1.00 91.31 94 ARG A C 1
ATOM 712 O O . ARG A 1 94 ? -9.994 7.029 -1.853 1.00 91.31 94 ARG A O 1
ATOM 719 N N . LEU A 1 95 ? -10.761 8.025 0.008 1.00 92.25 95 LEU A N 1
ATOM 720 C CA . LEU A 1 95 ? -11.470 9.137 -0.634 1.00 92.25 95 LEU A CA 1
ATOM 721 C C . LEU A 1 95 ? -10.584 10.390 -0.802 1.00 92.25 95 LEU A C 1
ATOM 723 O O . LEU A 1 95 ? -11.089 11.481 -1.078 1.00 92.25 95 LEU A O 1
ATOM 727 N N . GLY A 1 96 ? -9.265 10.261 -0.621 1.00 90.25 96 GLY A N 1
ATOM 728 C CA . GLY A 1 96 ? -8.298 11.324 -0.893 1.00 90.25 96 GLY A CA 1
ATOM 729 C C . GLY A 1 96 ? -8.187 12.403 0.181 1.00 90.25 96 GLY A C 1
ATOM 730 O O . GLY A 1 96 ? -7.658 13.477 -0.116 1.00 90.25 96 GLY A O 1
ATOM 731 N N . GLN A 1 97 ? -8.644 12.136 1.406 1.00 92.69 97 GLN A N 1
ATOM 732 C CA . GLN A 1 97 ? -8.657 13.051 2.555 1.00 92.69 97 GLN A CA 1
ATOM 733 C C . GLN A 1 97 ? -7.681 12.600 3.670 1.00 92.69 97 GLN A C 1
ATOM 735 O O . GLN A 1 97 ? -8.102 12.357 4.807 1.00 92.69 97 GLN A O 1
ATOM 740 N N . PRO A 1 98 ? -6.370 12.465 3.393 1.00 92.31 98 PRO A N 1
ATOM 741 C CA . PRO A 1 98 ? -5.403 11.951 4.357 1.00 92.31 98 PRO A CA 1
ATOM 742 C C . PRO A 1 98 ? -5.264 12.835 5.606 1.00 92.31 98 PRO A C 1
ATOM 744 O O . PRO A 1 98 ? -4.959 12.324 6.676 1.00 92.31 98 PRO A O 1
ATOM 747 N N . GLU A 1 99 ? -5.537 14.138 5.535 1.00 93.56 99 GLU A N 1
ATOM 748 C CA . GLU A 1 99 ? -5.527 15.021 6.705 1.00 93.56 99 GLU A CA 1
ATOM 749 C C . GLU A 1 99 ? -6.619 14.632 7.713 1.00 93.56 99 GLU A C 1
ATOM 751 O O . GLU A 1 99 ? -6.342 14.523 8.907 1.00 93.56 99 GLU A O 1
ATOM 756 N N . LYS A 1 100 ? -7.834 14.335 7.230 1.00 95.12 100 LYS A N 1
ATOM 757 C CA . LYS A 1 100 ? -8.939 13.851 8.072 1.00 95.12 100 LYS A CA 1
ATOM 758 C C . LYS A 1 100 ? -8.663 12.449 8.598 1.00 95.12 100 LYS A C 1
ATOM 760 O O . LYS A 1 100 ? -8.877 12.182 9.778 1.00 95.12 100 LYS A O 1
ATOM 765 N N . ALA A 1 101 ? -8.138 11.568 7.743 1.00 96.25 101 ALA A N 1
ATOM 766 C CA . ALA A 1 101 ? -7.712 10.237 8.161 1.00 96.25 101 ALA A CA 1
ATOM 767 C C . ALA A 1 101 ? -6.689 10.319 9.304 1.00 96.25 101 ALA A C 1
ATOM 769 O O . ALA A 1 101 ? -6.812 9.598 10.293 1.00 96.25 101 ALA A O 1
ATOM 770 N N . ARG A 1 102 ? -5.724 11.244 9.208 1.00 96.56 102 ARG A N 1
ATOM 771 C CA . ARG A 1 102 ? -4.681 11.455 10.217 1.00 96.56 102 ARG A CA 1
ATOM 772 C C . ARG A 1 102 ? -5.288 11.847 11.556 1.00 96.56 102 ARG A C 1
ATOM 774 O O . ARG A 1 102 ? -4.951 11.230 12.558 1.00 96.56 102 ARG A O 1
ATOM 781 N N . GLU A 1 103 ? -6.179 12.835 11.576 1.00 96.81 103 GLU A N 1
ATOM 782 C CA . GLU A 1 103 ? -6.829 13.307 12.807 1.00 96.81 103 GLU A CA 1
ATOM 783 C C . GLU A 1 103 ? -7.586 12.179 13.521 1.00 96.81 103 GLU A C 1
ATOM 785 O O . GLU A 1 103 ? -7.425 11.977 14.728 1.00 96.81 103 GLU A O 1
ATOM 790 N N . ILE A 1 104 ? -8.354 11.394 12.763 1.00 97.38 104 ILE A N 1
ATOM 791 C CA . ILE A 1 104 ? -9.137 10.271 13.290 1.00 97.38 104 ILE A CA 1
ATOM 792 C C . ILE A 1 104 ? -8.215 9.171 13.825 1.00 97.38 104 ILE A C 1
ATOM 794 O O . ILE A 1 104 ? -8.403 8.694 14.945 1.00 97.38 104 ILE A O 1
ATOM 798 N N . LEU A 1 105 ? -7.202 8.775 13.050 1.00 97.50 105 LEU A N 1
ATOM 799 C CA . LEU A 1 105 ? -6.297 7.683 13.404 1.00 97.50 105 LEU A CA 1
ATOM 800 C C . LEU A 1 105 ? -5.340 8.059 14.544 1.00 97.50 105 LEU A C 1
ATOM 802 O O . LEU A 1 105 ? -5.054 7.208 15.380 1.00 97.50 105 LEU A O 1
ATOM 806 N N . GLU A 1 106 ? -4.876 9.309 14.637 1.00 97.62 106 GLU A N 1
ATOM 807 C CA . GLU A 1 106 ? -4.098 9.802 15.785 1.00 97.62 106 GLU A CA 1
ATOM 808 C C . GLU A 1 106 ? -4.934 9.804 17.068 1.00 97.62 106 GLU A C 1
ATOM 810 O O . GLU A 1 106 ? -4.476 9.312 18.104 1.00 97.62 106 GLU A O 1
ATOM 815 N N . SER A 1 107 ? -6.169 10.314 16.994 1.00 96.19 107 SER A N 1
ATOM 816 C CA . SER A 1 107 ? -7.099 10.303 18.125 1.00 96.19 107 SER A CA 1
ATOM 817 C C . SER A 1 107 ? -7.373 8.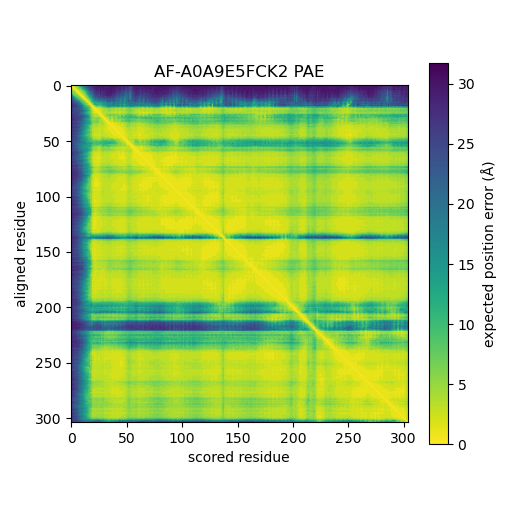871 18.586 1.00 96.19 107 SER A C 1
ATOM 819 O O . SER A 1 107 ? -7.220 8.556 19.770 1.00 96.19 107 SER A O 1
ATOM 821 N N . LEU A 1 108 ? -7.655 7.968 17.645 1.00 96.12 108 LEU A N 1
ATOM 822 C CA . LEU A 1 108 ? -7.852 6.550 17.918 1.00 96.12 108 LEU A CA 1
ATOM 823 C C . LEU A 1 108 ? -6.613 5.903 18.557 1.00 96.12 108 LEU A C 1
ATOM 825 O O . LEU A 1 108 ? -6.723 5.204 19.563 1.00 96.12 108 LEU A O 1
ATOM 829 N N . LEU A 1 109 ? -5.422 6.165 18.017 1.00 97.00 109 LEU A N 1
ATOM 830 C CA . LEU A 1 109 ? -4.170 5.605 18.523 1.00 97.00 109 LEU A CA 1
ATOM 831 C C . LEU A 1 109 ? -3.868 6.027 19.966 1.00 97.00 109 LEU A C 1
ATOM 833 O O . LEU A 1 109 ? -3.266 5.253 20.710 1.00 97.00 109 LEU A O 1
ATOM 837 N N . SER A 1 110 ? -4.271 7.240 20.358 1.00 96.19 110 SER A N 1
ATOM 838 C CA . SER A 1 110 ? -4.021 7.792 21.696 1.00 96.19 110 SER A CA 1
ATOM 839 C C . SER A 1 110 ? -4.781 7.066 22.812 1.00 96.19 110 SER A C 1
ATOM 841 O O . SER A 1 110 ? -4.338 7.072 23.959 1.00 96.19 110 SER A O 1
ATOM 843 N N . ARG A 1 111 ? -5.900 6.413 22.472 1.00 94.19 111 ARG A N 1
ATOM 844 C CA . ARG A 1 111 ? -6.760 5.691 23.422 1.00 94.19 111 ARG A CA 1
ATOM 845 C C . ARG A 1 111 ? -6.619 4.170 23.369 1.00 94.19 111 ARG A C 1
ATOM 847 O O . ARG A 1 111 ? -7.134 3.490 24.251 1.00 94.19 111 ARG A O 1
ATOM 854 N N . VAL A 1 112 ? -5.960 3.627 22.344 1.00 94.19 112 VAL A N 1
ATOM 855 C CA . VAL A 1 112 ? -5.756 2.179 22.193 1.00 94.19 112 VAL A CA 1
ATOM 856 C C . VAL A 1 112 ? -4.457 1.762 22.901 1.00 94.19 112 VAL A C 1
ATOM 858 O O . VAL A 1 112 ? -3.381 2.267 22.545 1.00 94.19 112 VAL A O 1
ATOM 861 N N . PRO A 1 113 ? -4.517 0.849 23.895 1.00 94.50 113 PRO A N 1
ATOM 862 C CA . PRO A 1 113 ? -3.340 0.463 24.666 1.00 94.50 113 PRO A CA 1
ATOM 863 C C . PRO A 1 113 ? -2.300 -0.251 23.785 1.00 94.50 113 PRO A C 1
ATOM 865 O O . PRO A 1 113 ? -2.671 -0.856 22.775 1.00 94.50 113 PRO A O 1
ATOM 868 N N . PRO A 1 114 ? -0.998 -0.185 24.126 1.00 92.44 114 PRO A N 1
ATOM 869 C CA . PRO A 1 114 ? 0.085 -0.831 23.375 1.00 92.44 114 PRO A CA 1
ATOM 870 C C . PRO A 1 114 ? -0.133 -2.317 23.059 1.00 92.44 114 PRO A C 1
ATOM 872 O O . PRO A 1 114 ? 0.296 -2.782 22.006 1.00 92.44 114 PRO A O 1
ATOM 875 N N . GLU A 1 115 ? -0.818 -3.037 23.943 1.00 90.44 115 GLU A N 1
ATOM 876 C CA . GLU A 1 115 ? -1.041 -4.482 23.895 1.00 90.44 115 GLU A CA 1
ATOM 877 C C . GLU A 1 115 ? -2.302 -4.882 23.112 1.00 90.44 115 GLU A C 1
ATOM 879 O O . GLU A 1 115 ? -2.573 -6.075 22.961 1.00 90.44 115 GLU A O 1
ATOM 884 N N . ALA A 1 116 ? -3.094 -3.915 22.634 1.00 90.25 116 ALA A N 1
ATOM 885 C CA . ALA A 1 116 ? -4.320 -4.208 21.902 1.00 90.25 116 ALA A CA 1
ATOM 886 C C . ALA A 1 116 ? -4.014 -4.948 20.583 1.00 90.25 116 ALA A C 1
ATOM 888 O O . ALA A 1 116 ? -3.172 -4.485 19.804 1.00 90.25 116 ALA A O 1
ATOM 889 N N . PRO A 1 117 ? -4.698 -6.070 20.289 1.00 86.25 117 PRO A N 1
ATOM 890 C CA . PRO A 1 117 ? -4.412 -6.888 19.110 1.00 86.25 117 PRO A CA 1
ATOM 891 C C . PRO A 1 117 ? -4.638 -6.145 17.787 1.00 86.25 117 PRO A C 1
ATOM 893 O O . PRO A 1 117 ? -3.961 -6.425 16.804 1.00 86.25 117 PRO A O 1
ATOM 896 N N . GLU A 1 118 ? -5.540 -5.167 17.748 1.00 86.75 118 GLU A N 1
ATOM 897 C CA . GLU A 1 118 ? -5.834 -4.344 16.572 1.00 86.75 118 GLU A CA 1
ATOM 898 C C . GLU A 1 118 ? -4.863 -3.166 16.381 1.00 86.75 118 GLU A C 1
ATOM 900 O O . GLU A 1 118 ? -4.910 -2.460 15.369 1.00 86.75 118 GLU A O 1
ATOM 905 N N . ARG A 1 119 ? -3.957 -2.927 17.339 1.00 94.06 119 ARG A N 1
ATOM 906 C CA . ARG A 1 119 ? -3.104 -1.733 17.350 1.00 94.06 119 ARG A CA 1
ATOM 907 C C . ARG A 1 119 ? -2.206 -1.625 16.122 1.00 94.06 119 ARG A C 1
ATOM 909 O O . ARG A 1 119 ? -1.974 -0.519 15.631 1.00 94.06 119 ARG A O 1
ATOM 916 N N . PHE A 1 120 ? -1.698 -2.751 15.623 1.00 94.69 120 PHE A N 1
ATOM 917 C CA . PHE A 1 120 ? -0.846 -2.757 14.435 1.00 94.69 120 PHE A CA 1
ATOM 918 C C . PHE A 1 120 ? -1.596 -2.262 13.190 1.00 94.69 120 PHE A C 1
ATOM 920 O O . PHE A 1 120 ? -0.998 -1.560 12.383 1.00 94.69 120 PHE A O 1
ATOM 927 N N . GLN A 1 121 ? -2.899 -2.546 13.060 1.00 94.25 121 GLN A N 1
ATOM 928 C CA . GLN A 1 121 ? -3.710 -2.090 11.923 1.00 94.25 121 GLN A CA 1
ATOM 929 C C . GLN A 1 121 ? -3.882 -0.569 11.951 1.00 94.25 121 GLN A C 1
ATOM 931 O O . GLN A 1 121 ? -3.732 0.092 10.926 1.00 94.25 121 GLN A O 1
ATOM 936 N N . ILE A 1 122 ? -4.118 0.004 13.138 1.00 96.56 122 ILE A N 1
ATOM 937 C CA . ILE A 1 122 ? -4.211 1.461 13.324 1.00 96.56 122 ILE A CA 1
ATOM 938 C C . ILE A 1 122 ? -2.873 2.124 12.979 1.00 96.56 122 ILE A C 1
ATOM 940 O O . ILE A 1 122 ? -2.845 3.125 12.265 1.00 96.56 122 ILE A O 1
ATOM 944 N N . LEU A 1 123 ? -1.760 1.555 13.456 1.00 98.06 123 LEU A N 1
ATOM 945 C CA . LEU A 1 123 ? -0.415 2.042 13.144 1.00 98.06 123 LEU A CA 1
ATOM 946 C C . LEU A 1 123 ? -0.104 1.961 11.645 1.00 98.06 123 LEU A C 1
ATOM 948 O O . LEU A 1 123 ? 0.407 2.934 11.103 1.00 98.06 123 LEU A O 1
ATOM 952 N N . ALA A 1 124 ? -0.438 0.861 10.970 1.00 96.81 124 ALA A N 1
ATOM 953 C CA . ALA A 1 124 ? -0.207 0.701 9.536 1.00 96.81 124 ALA A CA 1
ATOM 954 C C . ALA A 1 124 ? -1.016 1.713 8.709 1.00 96.81 124 ALA A C 1
ATOM 956 O O . ALA A 1 124 ? -0.449 2.454 7.904 1.00 96.81 124 ALA A O 1
ATOM 957 N N . ASN A 1 125 ? -2.315 1.842 9.009 1.00 96.62 125 ASN A N 1
ATOM 958 C CA . ASN A 1 125 ? -3.189 2.850 8.408 1.00 96.62 125 ASN A CA 1
ATOM 959 C C . ASN A 1 125 ? -2.626 4.268 8.609 1.00 96.62 125 ASN A C 1
ATOM 961 O O . ASN A 1 125 ? -2.624 5.088 7.686 1.00 96.62 125 ASN A O 1
ATOM 965 N N . LEU A 1 126 ? -2.110 4.567 9.806 1.00 97.44 126 LEU A N 1
ATOM 966 C CA . LEU A 1 126 ? -1.544 5.874 10.126 1.00 97.44 126 LEU A CA 1
ATOM 967 C C . LEU A 1 126 ? -0.187 6.113 9.443 1.00 97.44 126 LEU A C 1
ATOM 969 O O . LEU A 1 126 ? 0.021 7.194 8.895 1.00 97.44 126 LEU A O 1
ATOM 973 N N . ALA A 1 127 ? 0.719 5.129 9.425 1.00 97.19 127 ALA A N 1
ATOM 974 C CA . ALA A 1 127 ? 2.011 5.209 8.729 1.00 97.19 127 ALA A CA 1
ATOM 975 C C . ALA A 1 127 ? 1.803 5.574 7.260 1.00 97.19 127 ALA A C 1
ATOM 977 O O . ALA A 1 127 ? 2.462 6.448 6.700 1.00 97.19 127 ALA A O 1
ATOM 978 N N . THR A 1 128 ? 0.805 4.948 6.665 1.00 94.06 128 THR A N 1
ATOM 979 C CA . THR A 1 128 ? 0.378 5.214 5.306 1.00 94.06 128 THR A CA 1
ATOM 980 C C . THR A 1 128 ? -0.257 6.565 5.110 1.00 94.06 128 THR A C 1
ATOM 982 O O . THR A 1 128 ? 0.017 7.229 4.115 1.00 94.06 128 THR A O 1
ATOM 985 N N . THR A 1 129 ? -1.100 6.985 6.042 1.00 94.62 129 THR A N 1
ATOM 986 C CA . THR A 1 129 ? -1.691 8.315 5.987 1.00 94.62 129 THR A CA 1
ATOM 987 C C . THR A 1 129 ? -0.592 9.376 5.942 1.00 94.62 129 THR A C 1
ATOM 989 O O . THR A 1 129 ? -0.633 10.288 5.119 1.00 94.62 129 THR A O 1
ATOM 992 N N . TYR A 1 130 ? 0.459 9.208 6.745 1.00 94.94 130 TYR A N 1
ATOM 993 C CA . TYR A 1 130 ? 1.632 10.074 6.692 1.00 94.94 130 TYR A CA 1
ATOM 994 C C . TYR A 1 130 ? 2.443 9.944 5.398 1.00 94.94 130 TYR A C 1
ATOM 996 O O . TYR A 1 130 ? 2.922 10.956 4.890 1.00 94.94 130 TYR A O 1
ATOM 1004 N N . LEU A 1 131 ? 2.563 8.745 4.822 1.00 92.12 131 LEU A N 1
ATOM 1005 C CA . LEU A 1 131 ? 3.191 8.568 3.509 1.00 92.12 131 LEU A CA 1
ATOM 1006 C C . LEU A 1 131 ? 2.416 9.311 2.408 1.00 92.12 131 LEU A C 1
ATOM 1008 O O . LEU A 1 131 ? 3.036 9.971 1.571 1.00 92.12 131 LEU A O 1
ATOM 1012 N N . ALA A 1 132 ? 1.080 9.259 2.429 1.00 88.94 132 ALA A N 1
ATOM 1013 C CA . ALA A 1 132 ? 0.222 9.997 1.506 1.00 88.94 132 ALA A CA 1
ATOM 1014 C C . ALA A 1 132 ? 0.414 11.514 1.648 1.00 88.94 132 ALA A C 1
ATOM 1016 O O . ALA A 1 132 ? 0.573 12.204 0.642 1.00 88.94 132 ALA A O 1
ATOM 1017 N N . LEU A 1 133 ? 0.467 12.025 2.884 1.00 88.62 133 LEU A N 1
ATOM 1018 C CA . LEU A 1 133 ? 0.741 13.440 3.163 1.00 88.62 133 LEU A CA 1
ATOM 1019 C C . LEU A 1 133 ? 2.132 13.857 2.662 1.00 88.62 133 LEU A C 1
ATOM 1021 O O . LEU A 1 133 ? 2.264 14.866 1.972 1.00 88.62 133 LEU A O 1
ATOM 1025 N N . GLY A 1 134 ? 3.165 13.055 2.937 1.00 83.75 134 GLY A N 1
ATOM 1026 C CA . GLY A 1 134 ? 4.532 13.327 2.484 1.00 83.75 134 GLY A CA 1
ATOM 1027 C C . GLY A 1 134 ? 4.677 13.326 0.958 1.00 83.75 134 GLY A C 1
ATOM 1028 O O . GLY A 1 134 ? 5.379 14.172 0.406 1.00 83.75 134 GLY A O 1
ATOM 1029 N N . SER A 1 135 ? 3.962 12.431 0.268 1.00 75.31 135 SER A N 1
ATOM 1030 C CA . SER A 1 135 ? 4.012 12.296 -1.199 1.00 75.31 135 SER A CA 1
ATOM 1031 C C . SER A 1 135 ? 3.326 13.456 -1.940 1.00 75.31 135 SER A C 1
ATOM 1033 O O . SER A 1 135 ? 3.656 13.732 -3.092 1.00 75.31 135 SER A O 1
ATOM 1035 N N . ARG A 1 136 ? 2.435 14.204 -1.269 1.00 68.75 136 ARG A N 1
ATOM 1036 C CA . ARG A 1 136 ? 1.737 15.394 -1.801 1.00 68.75 136 ARG A CA 1
ATOM 1037 C C . ARG A 1 136 ? 2.560 16.692 -1.723 1.00 68.75 136 ARG A C 1
ATOM 1039 O O . ARG A 1 136 ? 2.016 17.783 -1.866 1.00 68.75 136 ARG A O 1
ATOM 1046 N N . GLY A 1 137 ? 3.872 16.593 -1.502 1.00 58.16 137 GLY A N 1
ATOM 1047 C CA . GLY A 1 137 ? 4.774 17.750 -1.452 1.00 58.16 137 GLY A CA 1
ATOM 1048 C C . GLY A 1 137 ? 4.845 18.442 -0.088 1.00 58.16 137 GLY A C 1
ATOM 1049 O O . GLY A 1 137 ? 5.381 19.543 0.001 1.00 58.16 137 GLY A O 1
ATOM 1050 N N . LEU A 1 138 ? 4.342 17.806 0.978 1.00 52.81 138 LEU A N 1
ATOM 1051 C CA . LEU A 1 138 ? 4.276 18.397 2.320 1.00 52.81 138 LEU A CA 1
ATOM 1052 C C . LEU A 1 138 ? 5.516 18.134 3.202 1.00 52.81 138 LEU A C 1
ATOM 1054 O O . LEU A 1 138 ? 5.529 18.501 4.373 1.00 52.81 138 LEU A O 1
ATOM 1058 N N . GLY A 1 139 ? 6.588 17.571 2.639 1.00 68.88 139 GLY A N 1
ATOM 1059 C CA . GLY A 1 139 ? 7.925 17.646 3.231 1.00 68.88 139 GLY A CA 1
ATOM 1060 C C . GLY A 1 139 ? 8.409 16.404 3.985 1.00 68.88 139 GLY A C 1
ATOM 1061 O O . GLY A 1 139 ? 7.660 15.495 4.341 1.00 68.88 139 GLY A O 1
ATOM 1062 N N . ARG A 1 140 ? 9.729 16.389 4.198 1.00 84.00 140 ARG A N 1
ATOM 1063 C CA . ARG A 1 140 ? 10.528 15.321 4.823 1.00 84.00 140 ARG A CA 1
ATOM 1064 C C . ARG A 1 140 ? 9.960 14.826 6.155 1.00 84.00 140 ARG A C 1
ATOM 1066 O O . ARG A 1 140 ? 10.008 13.627 6.413 1.00 84.00 140 ARG A O 1
ATOM 1073 N N . ASP A 1 141 ? 9.390 15.717 6.958 1.00 89.75 141 ASP A N 1
ATOM 1074 C CA . ASP A 1 141 ? 8.883 15.403 8.297 1.00 89.75 141 ASP A CA 1
ATOM 1075 C C . ASP A 1 141 ? 7.753 14.363 8.256 1.00 89.75 141 ASP A C 1
ATOM 1077 O O . ASP A 1 141 ? 7.693 13.465 9.097 1.00 89.75 141 ASP A O 1
ATOM 1081 N N . PHE A 1 142 ? 6.892 14.410 7.233 1.00 91.75 142 PHE A N 1
ATOM 1082 C CA . PHE A 1 142 ? 5.846 13.404 7.054 1.00 91.75 142 PHE A CA 1
ATOM 1083 C C . PHE A 1 142 ? 6.407 12.045 6.625 1.00 91.75 142 PHE A C 1
ATOM 1085 O O . PHE A 1 142 ? 5.925 11.017 7.098 1.00 91.75 142 PHE A O 1
ATOM 1092 N N . LEU A 1 143 ? 7.460 12.019 5.801 1.00 90.31 143 LEU A N 1
ATOM 1093 C CA . LEU A 1 143 ? 8.153 10.774 5.446 1.00 90.31 143 LEU A CA 1
ATOM 1094 C C . LEU A 1 143 ? 8.871 10.165 6.657 1.00 90.31 143 LEU A C 1
ATOM 1096 O O . LEU A 1 143 ? 8.823 8.951 6.856 1.00 90.31 143 LEU A O 1
ATOM 1100 N N . GLU A 1 144 ? 9.492 10.996 7.495 1.00 94.62 144 GLU A N 1
ATOM 1101 C CA . GLU A 1 144 ? 10.101 10.557 8.752 1.00 94.62 144 GLU A CA 1
ATOM 1102 C C . GLU A 1 144 ? 9.045 9.975 9.693 1.00 94.62 144 GLU A C 1
ATOM 1104 O O . GLU A 1 144 ? 9.219 8.882 10.237 1.00 94.62 144 GLU A O 1
ATOM 1109 N N . ARG A 1 145 ? 7.904 10.656 9.828 1.00 96.38 145 ARG A N 1
ATOM 1110 C CA . ARG A 1 145 ? 6.798 10.188 10.660 1.00 96.38 145 ARG A CA 1
ATOM 1111 C C . ARG A 1 145 ? 6.212 8.871 10.153 1.00 96.38 145 ARG A C 1
ATOM 1113 O O . ARG A 1 145 ? 6.015 7.965 10.963 1.00 96.38 145 ARG A O 1
ATOM 1120 N N . ALA A 1 146 ? 6.004 8.737 8.843 1.00 95.81 146 ALA A N 1
ATOM 1121 C CA . ALA A 1 146 ? 5.572 7.494 8.208 1.00 95.81 146 ALA A CA 1
ATOM 1122 C C . ALA A 1 146 ? 6.534 6.341 8.533 1.00 95.81 146 ALA A C 1
ATOM 1124 O O . ALA A 1 146 ? 6.110 5.310 9.053 1.00 95.81 146 ALA A O 1
ATOM 1125 N N . TYR A 1 147 ? 7.838 6.551 8.326 1.00 96.44 147 TYR A N 1
ATOM 1126 C CA . TYR A 1 147 ? 8.875 5.558 8.607 1.00 96.44 147 TYR A CA 1
ATOM 1127 C C . TYR A 1 147 ? 8.906 5.135 10.086 1.00 96.44 147 TYR A C 1
ATOM 1129 O O . TYR A 1 147 ? 8.921 3.943 10.398 1.00 96.44 147 TYR A O 1
ATOM 1137 N N . LEU A 1 148 ? 8.864 6.092 11.019 1.00 98.31 148 LEU A N 1
ATOM 1138 C CA . LEU A 1 148 ? 8.886 5.806 12.458 1.00 98.31 148 LEU A CA 1
ATOM 1139 C C . LEU A 1 148 ? 7.636 5.064 12.940 1.00 98.31 148 LEU A C 1
ATOM 1141 O O . LEU A 1 148 ? 7.724 4.229 13.846 1.00 98.31 148 LEU A O 1
ATOM 1145 N N . ILE A 1 149 ? 6.470 5.363 12.369 1.00 98.25 149 ILE A N 1
ATOM 1146 C CA . ILE A 1 149 ? 5.230 4.651 12.692 1.00 98.25 149 ILE A CA 1
ATOM 1147 C C . ILE A 1 149 ? 5.254 3.260 12.070 1.00 98.25 149 ILE A C 1
ATOM 1149 O O . ILE A 1 149 ? 4.891 2.310 12.751 1.00 98.25 149 ILE A O 1
ATOM 1153 N N . GLN A 1 150 ? 5.793 3.094 10.864 1.00 98.06 150 GLN A N 1
ATOM 1154 C CA . GLN A 1 150 ? 5.950 1.782 10.241 1.00 98.06 150 GLN A CA 1
ATOM 1155 C C . GLN A 1 150 ? 6.862 0.846 11.053 1.00 98.06 150 GLN A C 1
ATOM 1157 O O . GLN A 1 150 ? 6.591 -0.349 11.179 1.00 98.06 150 GLN A O 1
ATOM 1162 N N . ILE A 1 151 ? 7.910 1.377 11.692 1.00 98.50 151 ILE A N 1
ATOM 1163 C CA . ILE A 1 151 ? 8.708 0.611 12.667 1.00 98.50 151 ILE A CA 1
ATOM 1164 C C . ILE A 1 151 ? 7.834 0.145 13.839 1.00 98.50 151 ILE A C 1
ATOM 1166 O O . ILE A 1 151 ? 7.976 -0.986 14.304 1.00 98.50 151 ILE A O 1
ATOM 1170 N N . GLN A 1 152 ? 6.943 1.004 14.339 1.00 98.00 152 GLN A N 1
ATOM 1171 C CA . GLN A 1 152 ? 6.013 0.640 15.410 1.00 98.00 152 GLN A CA 1
ATOM 1172 C C . GLN A 1 152 ? 4.985 -0.391 14.939 1.00 98.00 152 GLN A C 1
ATOM 1174 O O . GLN A 1 152 ? 4.705 -1.316 15.695 1.00 98.00 152 GLN A O 1
ATOM 1179 N N . THR A 1 153 ? 4.484 -0.291 13.703 1.00 97.81 153 THR A N 1
ATOM 1180 C CA . THR A 1 153 ? 3.603 -1.290 13.078 1.00 97.81 153 THR A CA 1
ATOM 1181 C C . THR A 1 153 ? 4.231 -2.674 13.150 1.00 97.81 153 THR A C 1
ATOM 1183 O O . THR A 1 153 ? 3.622 -3.599 13.676 1.00 97.81 153 THR A O 1
ATOM 1186 N N . LEU A 1 154 ? 5.484 -2.811 12.701 1.00 97.62 154 LEU A N 1
ATOM 1187 C CA . LEU A 1 154 ? 6.188 -4.095 12.710 1.00 97.62 154 LEU A CA 1
ATOM 1188 C C . LEU A 1 154 ? 6.483 -4.612 14.124 1.00 97.62 154 LEU A C 1
ATOM 1190 O O . LEU A 1 154 ? 6.520 -5.822 14.327 1.00 97.62 154 LEU A O 1
ATOM 1194 N N . LYS A 1 155 ? 6.685 -3.721 15.104 1.00 96.94 155 LYS A N 1
ATOM 1195 C CA . LYS A 1 155 ? 6.835 -4.105 16.519 1.00 96.94 155 LYS A CA 1
ATOM 1196 C C . LYS A 1 155 ? 5.522 -4.583 17.138 1.00 96.94 155 LYS A C 1
ATOM 1198 O O . LYS A 1 155 ? 5.549 -5.480 17.970 1.00 96.94 155 LYS A O 1
ATOM 1203 N N . ALA A 1 156 ? 4.404 -3.970 16.754 1.00 95.81 156 ALA A N 1
ATOM 1204 C CA . ALA A 1 156 ? 3.064 -4.335 17.206 1.00 95.81 156 ALA A CA 1
ATOM 1205 C C . ALA A 1 156 ? 2.463 -5.504 16.406 1.00 95.81 156 ALA A C 1
ATOM 1207 O O . ALA A 1 156 ? 1.383 -5.982 16.750 1.00 95.81 156 ALA A O 1
ATOM 1208 N N . TRP A 1 157 ? 3.129 -5.944 15.333 1.00 95.56 157 TRP A N 1
ATOM 1209 C CA . TRP A 1 157 ? 2.642 -7.013 14.472 1.00 95.56 157 TRP A CA 1
ATOM 1210 C C . TRP A 1 157 ? 2.401 -8.299 15.279 1.00 95.56 157 TRP A C 1
ATOM 1212 O O . TRP A 1 157 ? 3.255 -8.663 16.094 1.00 95.56 157 TRP A O 1
ATOM 1222 N N . PRO A 1 158 ? 1.288 -9.023 15.051 1.00 92.50 158 PRO A N 1
ATOM 1223 C CA . PRO A 1 158 ? 1.009 -10.259 15.771 1.00 92.50 158 PRO A CA 1
ATOM 1224 C C . PRO A 1 158 ? 2.150 -11.260 15.586 1.00 92.50 158 PRO A C 1
ATOM 1226 O O . PRO A 1 158 ? 2.482 -11.598 14.453 1.00 92.50 158 PRO A O 1
ATOM 1229 N N . ASP A 1 159 ? 2.734 -11.758 16.677 1.00 92.69 159 ASP A N 1
ATOM 1230 C CA . ASP A 1 159 ? 3.887 -12.676 16.638 1.00 92.69 159 ASP A CA 1
ATOM 1231 C C . ASP A 1 159 ? 3.565 -14.051 16.024 1.00 92.69 159 ASP A C 1
ATOM 1233 O O . ASP A 1 159 ? 4.466 -14.794 15.631 1.00 92.69 159 ASP A O 1
ATOM 1237 N N . ASN A 1 160 ? 2.281 -14.385 15.912 1.00 92.81 160 ASN A N 1
ATOM 1238 C CA . ASN A 1 160 ? 1.788 -15.560 15.220 1.00 92.81 160 ASN A CA 1
ATOM 1239 C C . ASN A 1 160 ? 0.354 -15.342 14.712 1.00 92.81 160 ASN A C 1
ATOM 1241 O O . ASN A 1 160 ? -0.372 -14.464 15.183 1.00 92.81 160 ASN A O 1
ATOM 1245 N N . VAL A 1 161 ? -0.071 -16.194 13.777 1.00 91.50 161 VAL A N 1
ATOM 1246 C CA . VAL A 1 161 ? -1.383 -16.088 13.121 1.00 91.50 161 VAL A CA 1
ATOM 1247 C C . VAL A 1 161 ? -2.574 -16.227 14.081 1.00 91.50 161 VAL A C 1
ATOM 1249 O O . VAL A 1 161 ? -3.618 -15.646 13.820 1.00 91.50 161 VAL A O 1
ATOM 1252 N N . ALA A 1 162 ? -2.444 -16.921 15.219 1.00 91.50 162 ALA A N 1
ATOM 1253 C CA . ALA A 1 162 ? -3.548 -17.059 16.177 1.00 91.50 162 ALA A CA 1
ATOM 1254 C C . ALA A 1 162 ? -3.865 -15.748 16.921 1.00 91.50 162 ALA A C 1
ATOM 1256 O O . ALA A 1 162 ? -4.939 -15.625 17.504 1.00 91.50 162 ALA A O 1
ATOM 1257 N N . LYS A 1 163 ? -2.946 -14.773 16.894 1.00 89.81 163 LYS A N 1
ATOM 1258 C CA . LYS A 1 163 ? -3.159 -13.407 17.400 1.00 89.81 163 LYS A CA 1
ATOM 1259 C C . LYS A 1 163 ? -3.512 -12.406 16.293 1.00 89.81 163 LYS A C 1
ATOM 1261 O O . LYS A 1 163 ? -3.692 -11.226 16.578 1.00 89.81 163 LYS A O 1
ATOM 1266 N N . ALA A 1 164 ? -3.553 -12.848 15.036 1.00 88.62 164 ALA A N 1
ATOM 1267 C CA . ALA A 1 164 ? -3.954 -12.009 13.916 1.00 88.62 164 ALA A CA 1
ATOM 1268 C C . ALA A 1 164 ? -5.484 -11.823 13.890 1.00 88.62 164 ALA A C 1
ATOM 1270 O O . ALA A 1 164 ? -6.207 -12.569 14.559 1.00 88.62 164 ALA A O 1
ATOM 1271 N N . PRO A 1 165 ? -6.002 -10.851 13.116 1.00 86.88 165 PRO A N 1
ATOM 1272 C CA . PRO A 1 165 ? -7.437 -10.689 12.933 1.00 86.88 165 PRO A CA 1
ATOM 1273 C C . PRO A 1 165 ? -8.119 -11.985 12.478 1.00 86.88 165 PRO A C 1
ATOM 1275 O O . PRO A 1 165 ? -7.553 -12.791 11.733 1.00 86.88 165 PRO A O 1
ATOM 1278 N N . ALA A 1 166 ? -9.364 -12.178 12.915 1.00 85.06 166 ALA A N 1
ATOM 1279 C CA . ALA A 1 166 ? -10.138 -13.362 12.568 1.00 85.06 166 ALA A CA 1
ATOM 1280 C C . ALA A 1 166 ? -10.229 -13.547 11.041 1.00 85.06 166 ALA A C 1
ATOM 1282 O O . ALA A 1 166 ? -10.421 -12.591 10.291 1.00 85.06 166 ALA A O 1
ATOM 1283 N N . GLY A 1 167 ? -10.089 -14.794 10.585 1.00 85.44 167 GLY A N 1
ATOM 1284 C CA . GLY A 1 167 ? -10.075 -15.144 9.160 1.00 85.44 167 GLY A CA 1
ATOM 1285 C C . GLY A 1 167 ? -8.689 -15.109 8.511 1.00 85.44 167 GLY A C 1
ATOM 1286 O O . GLY A 1 167 ? -8.553 -15.539 7.366 1.00 85.44 167 GLY A O 1
ATOM 1287 N N . TRP A 1 168 ? -7.645 -14.662 9.221 1.00 86.94 168 TRP A N 1
ATOM 1288 C CA . TRP A 1 168 ? -6.291 -14.703 8.682 1.00 86.94 168 TRP A CA 1
ATOM 1289 C C . TRP A 1 168 ? -5.721 -16.120 8.643 1.00 86.94 168 TRP A C 1
ATOM 1291 O O . TRP A 1 168 ? -5.691 -16.835 9.643 1.00 86.94 168 TRP A O 1
ATOM 1301 N N . THR A 1 169 ? -5.237 -16.524 7.469 1.00 92.25 169 THR A N 1
ATOM 1302 C CA . THR A 1 169 ? -4.506 -17.782 7.282 1.00 92.25 169 THR A CA 1
ATOM 1303 C C . THR A 1 169 ? -3.011 -17.560 7.506 1.00 92.25 169 THR A C 1
ATOM 1305 O O . THR A 1 169 ? -2.512 -16.441 7.374 1.00 92.25 169 THR A O 1
ATOM 1308 N N . LEU A 1 170 ? -2.262 -18.624 7.823 1.00 93.69 170 LEU A N 1
ATOM 1309 C CA . LEU A 1 170 ? -0.808 -18.520 8.000 1.00 93.69 170 LEU A CA 1
ATOM 1310 C C . LEU A 1 170 ? -0.096 -17.974 6.742 1.00 93.69 170 LEU A C 1
ATOM 1312 O O . LEU A 1 170 ? 0.755 -17.099 6.909 1.00 93.69 170 LEU A O 1
ATOM 1316 N N . PRO A 1 171 ? -0.430 -18.413 5.506 1.00 92.50 171 PRO A N 1
ATOM 1317 C CA . PRO A 1 171 ? 0.141 -17.821 4.297 1.00 92.50 171 PRO A CA 1
ATOM 1318 C C . PRO A 1 171 ? -0.154 -16.325 4.168 1.00 92.50 171 PRO A C 1
ATOM 1320 O O . PRO A 1 171 ? 0.769 -15.552 3.932 1.00 92.50 171 PRO A O 1
ATOM 1323 N N . MET A 1 172 ? -1.403 -15.899 4.397 1.00 89.69 172 MET A N 1
ATOM 1324 C CA . MET A 1 172 ? -1.773 -14.483 4.303 1.00 89.69 172 MET A CA 1
ATOM 1325 C C . MET A 1 172 ? -1.057 -13.635 5.358 1.00 89.69 172 MET A C 1
ATOM 1327 O O . MET A 1 172 ? -0.514 -12.585 5.030 1.00 89.69 172 MET A O 1
ATOM 1331 N N . TRP A 1 173 ? -0.994 -14.104 6.608 1.00 92.69 173 TRP A N 1
ATOM 1332 C CA . TRP A 1 173 ? -0.269 -13.417 7.679 1.00 92.69 173 TRP A CA 1
ATOM 1333 C C . TRP A 1 173 ? 1.225 -13.256 7.351 1.00 92.69 1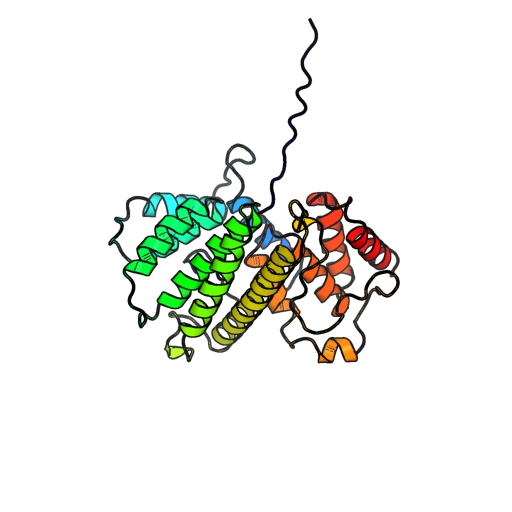73 TRP A C 1
ATOM 1335 O O . TRP A 1 173 ? 1.773 -12.169 7.535 1.00 92.69 173 TRP A O 1
ATOM 1345 N N . ARG A 1 174 ? 1.882 -14.306 6.825 1.00 93.56 174 ARG A N 1
ATOM 1346 C CA . ARG A 1 174 ? 3.299 -14.250 6.411 1.00 93.56 174 ARG A CA 1
ATOM 1347 C C . ARG A 1 174 ? 3.512 -13.265 5.268 1.00 93.56 174 ARG A C 1
ATOM 1349 O O . ARG A 1 174 ? 4.419 -12.441 5.337 1.00 93.56 174 ARG A O 1
ATOM 1356 N N . PHE A 1 175 ? 2.661 -13.341 4.250 1.00 93.19 175 PHE A N 1
ATOM 1357 C CA . PHE A 1 175 ? 2.739 -12.476 3.081 1.00 93.19 175 PHE A CA 1
ATOM 1358 C C . PHE A 1 175 ? 2.539 -11.001 3.448 1.00 93.19 175 PHE A C 1
ATOM 1360 O O . PHE A 1 175 ? 3.341 -10.156 3.064 1.00 93.19 175 PHE A O 1
ATOM 1367 N N . LEU A 1 176 ? 1.522 -10.681 4.254 1.00 93.19 176 LEU A N 1
ATOM 1368 C CA . LEU A 1 176 ? 1.281 -9.306 4.691 1.00 93.19 176 LEU A CA 1
ATOM 1369 C C . LEU A 1 176 ? 2.437 -8.779 5.553 1.00 93.19 176 LEU A C 1
ATOM 1371 O O . LEU A 1 176 ? 2.863 -7.645 5.357 1.00 93.19 176 LEU A O 1
ATOM 1375 N N . LEU A 1 177 ? 3.035 -9.609 6.417 1.00 94.75 177 LEU A N 1
ATOM 1376 C CA . LEU A 1 177 ? 4.250 -9.229 7.147 1.00 94.75 177 LEU A CA 1
ATOM 1377 C C . LEU A 1 177 ? 5.423 -8.917 6.201 1.00 94.75 177 LEU A C 1
ATOM 1379 O O . LEU A 1 177 ? 6.177 -7.972 6.443 1.00 94.75 177 LEU A O 1
ATOM 1383 N N . HIS A 1 178 ? 5.604 -9.696 5.131 1.00 94.50 178 HIS A N 1
ATOM 1384 C CA . HIS A 1 178 ? 6.612 -9.405 4.107 1.00 94.50 178 HIS A CA 1
ATOM 1385 C C . HIS A 1 178 ? 6.315 -8.090 3.376 1.00 94.50 178 HIS A C 1
ATOM 1387 O O . HIS A 1 178 ? 7.221 -7.268 3.218 1.00 94.50 178 HIS A O 1
ATOM 1393 N N . ALA A 1 179 ? 5.058 -7.846 3.001 1.00 94.38 179 ALA A N 1
ATOM 139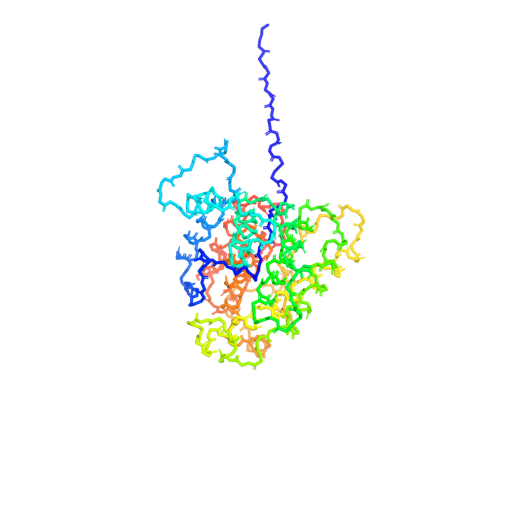4 C CA . ALA A 1 179 ? 4.641 -6.616 2.335 1.00 94.38 179 ALA A CA 1
ATOM 1395 C C . ALA A 1 179 ? 4.870 -5.375 3.219 1.00 94.38 179 ALA A C 1
ATOM 1397 O O . ALA A 1 179 ? 5.424 -4.382 2.751 1.00 94.38 179 ALA A O 1
ATOM 1398 N N . GLU A 1 180 ? 4.563 -5.449 4.517 1.00 95.94 180 GLU A N 1
ATOM 1399 C CA . GLU A 1 180 ? 4.812 -4.368 5.486 1.00 95.94 180 GLU A CA 1
ATOM 1400 C C . GLU A 1 180 ? 6.309 -4.090 5.699 1.00 95.94 180 GLU A C 1
ATOM 1402 O O . GLU A 1 180 ? 6.736 -2.941 5.869 1.00 95.94 180 GLU A O 1
ATOM 1407 N N . ARG A 1 181 ? 7.148 -5.134 5.661 1.00 95.88 181 ARG A N 1
ATOM 1408 C CA . ARG A 1 181 ? 8.613 -4.980 5.685 1.00 95.88 181 ARG A CA 1
ATOM 1409 C C . ARG A 1 181 ? 9.123 -4.314 4.413 1.00 95.88 181 ARG A C 1
ATOM 1411 O O . ARG A 1 181 ? 10.035 -3.489 4.485 1.00 95.88 181 ARG A O 1
ATOM 1418 N N . LEU A 1 182 ? 8.546 -4.647 3.261 1.00 94.19 182 LEU A N 1
ATOM 1419 C CA . LEU A 1 182 ? 8.898 -4.013 1.995 1.00 94.19 182 LEU A CA 1
ATOM 1420 C C . LEU A 1 182 ? 8.458 -2.545 1.965 1.00 94.19 182 LEU A C 1
ATOM 1422 O O . LEU A 1 182 ? 9.228 -1.683 1.547 1.00 94.19 182 LEU A O 1
ATOM 1426 N N . GLN A 1 183 ? 7.278 -2.238 2.503 1.00 94.12 183 GLN A N 1
ATOM 1427 C CA . GLN A 1 183 ? 6.802 -0.869 2.682 1.00 94.12 183 GLN A CA 1
ATOM 1428 C C . GLN A 1 183 ? 7.732 -0.054 3.594 1.00 94.12 183 GLN A C 1
ATOM 1430 O O . GLN A 1 183 ? 8.038 1.095 3.277 1.00 94.12 183 GLN A O 1
ATOM 1435 N N . LEU A 1 184 ? 8.263 -0.644 4.675 1.00 96.00 184 LEU A N 1
ATOM 1436 C CA . LEU A 1 184 ? 9.289 0.010 5.498 1.00 96.00 184 LEU A CA 1
ATOM 1437 C C . LEU A 1 184 ? 10.540 0.358 4.675 1.00 96.00 184 LEU A C 1
ATOM 1439 O O . LEU A 1 184 ? 11.064 1.468 4.802 1.00 96.00 184 LEU A O 1
ATOM 1443 N N . LYS A 1 185 ? 11.025 -0.571 3.835 1.00 94.06 185 LYS A N 1
ATOM 1444 C CA . LYS A 1 185 ? 12.174 -0.321 2.947 1.00 94.06 185 LYS A CA 1
ATOM 1445 C C . LYS A 1 185 ? 11.884 0.825 1.976 1.00 94.06 185 LYS A C 1
ATOM 1447 O O . LYS A 1 185 ? 12.719 1.717 1.844 1.00 94.06 185 LYS A O 1
ATOM 1452 N N . LEU A 1 186 ? 10.693 0.844 1.375 1.00 92.00 186 LEU A N 1
ATOM 1453 C CA . LEU A 1 186 ? 10.242 1.920 0.490 1.00 92.00 186 LEU A CA 1
ATOM 1454 C C . LEU A 1 186 ? 10.227 3.279 1.200 1.00 92.00 186 LEU A C 1
ATOM 1456 O O . LEU A 1 186 ? 10.815 4.239 0.704 1.00 92.00 186 LEU A O 1
ATOM 1460 N N . MET A 1 187 ? 9.618 3.363 2.386 1.00 92.06 187 MET A N 1
ATOM 1461 C CA . MET A 1 187 ? 9.571 4.605 3.169 1.00 92.06 187 MET A CA 1
ATOM 1462 C C . MET A 1 187 ? 10.973 5.096 3.533 1.00 92.06 187 MET A C 1
ATOM 1464 O O . MET A 1 187 ? 11.257 6.289 3.429 1.00 92.06 187 MET A O 1
ATOM 1468 N N . ARG A 1 188 ? 11.872 4.179 3.914 1.00 93.06 188 ARG A N 1
ATOM 1469 C CA . ARG A 1 188 ? 13.273 4.504 4.197 1.00 93.06 188 ARG A CA 1
ATOM 1470 C C . ARG A 1 188 ? 13.979 5.065 2.964 1.00 93.06 188 ARG A C 1
ATOM 1472 O O . ARG A 1 188 ? 14.666 6.073 3.089 1.00 93.06 188 ARG A O 1
ATOM 1479 N N . GLY A 1 189 ? 13.809 4.430 1.804 1.00 89.50 189 GLY A N 1
ATOM 1480 C CA . GLY A 1 189 ? 14.388 4.884 0.537 1.00 89.50 189 GLY A CA 1
ATOM 1481 C C . GLY A 1 189 ? 13.948 6.306 0.198 1.00 89.50 189 GLY A C 1
ATOM 1482 O O . GLY A 1 189 ? 14.786 7.187 0.031 1.00 89.50 189 GLY A O 1
ATOM 1483 N N . ARG A 1 190 ? 12.638 6.567 0.244 1.00 88.38 190 ARG A N 1
ATOM 1484 C CA . ARG A 1 190 ? 12.078 7.903 -0.014 1.00 88.38 190 ARG A CA 1
ATOM 1485 C C . ARG A 1 190 ? 12.536 8.955 0.993 1.00 88.38 190 ARG A C 1
ATOM 1487 O O . ARG A 1 190 ? 12.811 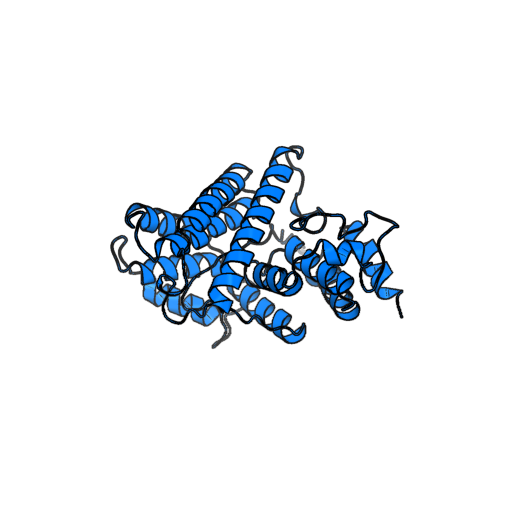10.086 0.607 1.00 88.38 190 ARG A O 1
ATOM 1494 N N . LEU A 1 191 ? 12.655 8.600 2.274 1.00 89.12 191 LEU A N 1
ATOM 1495 C CA . LEU A 1 191 ? 13.185 9.503 3.299 1.00 89.12 191 LEU A CA 1
ATOM 1496 C C . LEU A 1 191 ? 14.658 9.857 3.043 1.00 89.12 191 LEU A C 1
ATOM 1498 O O . LEU A 1 191 ? 15.051 11.014 3.212 1.00 89.12 191 LEU A O 1
ATOM 1502 N N . LEU A 1 192 ? 15.473 8.880 2.637 1.00 88.19 192 LEU A N 1
ATOM 1503 C CA . LEU A 1 192 ? 16.873 9.106 2.275 1.00 88.19 192 LEU A CA 1
ATOM 1504 C C . LEU A 1 192 ? 16.977 9.996 1.034 1.00 88.19 192 LEU A C 1
ATOM 1506 O O . LEU A 1 192 ? 17.687 10.996 1.080 1.00 88.19 192 LEU A O 1
ATOM 1510 N N . GLU A 1 193 ? 16.209 9.706 -0.019 1.00 85.56 193 GLU A N 1
ATOM 1511 C CA . GLU A 1 193 ? 16.128 10.549 -1.219 1.00 85.56 193 GLU A CA 1
ATOM 1512 C C . GLU A 1 193 ? 15.738 11.987 -0.867 1.00 85.56 193 GLU A C 1
ATOM 1514 O O . GLU A 1 193 ? 16.421 12.925 -1.273 1.00 85.56 193 GLU A O 1
ATOM 1519 N N . ALA A 1 194 ? 14.699 12.175 -0.052 1.00 84.25 194 ALA A N 1
ATOM 1520 C CA . ALA A 1 194 ? 14.260 13.496 0.390 1.00 84.25 194 ALA A CA 1
ATOM 1521 C C . ALA A 1 194 ? 15.306 14.225 1.248 1.00 84.25 194 ALA A C 1
ATOM 1523 O O . ALA A 1 194 ? 15.364 15.451 1.232 1.00 84.25 194 ALA A O 1
ATOM 1524 N N . THR A 1 195 ? 16.135 13.489 1.992 1.00 85.12 195 THR A N 1
ATOM 1525 C CA . THR A 1 195 ? 17.208 14.063 2.819 1.00 85.12 195 THR A CA 1
ATOM 1526 C C . THR A 1 195 ? 18.430 14.443 1.983 1.00 85.12 195 THR A C 1
ATOM 1528 O O . THR A 1 195 ? 19.100 15.426 2.286 1.00 85.12 195 THR A O 1
ATOM 1531 N N . SER A 1 196 ? 18.732 13.670 0.940 1.00 84.69 196 SER A N 1
ATOM 1532 C CA . SER A 1 196 ? 19.898 13.876 0.077 1.00 84.69 196 SER A CA 1
ATOM 1533 C C . SER A 1 196 ? 19.631 14.801 -1.113 1.00 84.69 196 SER A C 1
ATOM 1535 O O . SER A 1 196 ? 20.581 15.278 -1.732 1.00 84.69 196 SER A O 1
ATOM 1537 N N . SER A 1 197 ? 18.367 15.053 -1.451 1.00 81.88 197 SER A N 1
ATOM 1538 C CA . SER A 1 197 ? 17.994 15.879 -2.599 1.00 81.88 197 SER A CA 1
ATOM 1539 C C . SER A 1 197 ? 18.079 17.372 -2.299 1.00 81.88 197 SER A C 1
ATOM 1541 O O . SER A 1 197 ? 17.806 17.827 -1.188 1.00 81.88 197 SER A O 1
ATOM 1543 N N . ALA A 1 198 ? 18.412 18.160 -3.323 1.00 78.75 198 ALA A N 1
ATOM 1544 C CA . ALA A 1 198 ? 18.377 19.613 -3.221 1.00 78.75 198 ALA A CA 1
ATOM 1545 C C . ALA A 1 198 ? 16.933 20.106 -2.976 1.00 78.75 198 ALA A C 1
ATOM 1547 O O . ALA A 1 198 ? 15.984 19.499 -3.491 1.00 78.75 198 ALA A O 1
ATOM 1548 N N . PRO A 1 199 ? 16.732 21.218 -2.245 1.00 72.50 199 PRO A N 1
ATOM 1549 C CA . PRO A 1 199 ? 15.409 21.809 -2.066 1.00 72.50 199 PRO A CA 1
ATOM 1550 C C . PRO A 1 199 ? 14.706 22.054 -3.408 1.00 72.50 199 PRO A C 1
ATOM 1552 O O . PRO A 1 199 ? 15.302 22.600 -4.334 1.00 72.50 199 PRO A O 1
ATOM 1555 N N . GLY A 1 200 ? 13.439 21.645 -3.516 1.00 67.56 200 GLY A N 1
ATOM 1556 C CA . GLY A 1 200 ? 12.651 21.779 -4.747 1.00 67.56 200 GLY A CA 1
ATOM 1557 C C . GLY A 1 200 ? 12.901 20.696 -5.805 1.00 67.56 200 GLY A C 1
ATOM 1558 O O . GLY A 1 200 ? 12.321 20.780 -6.885 1.00 67.56 200 GLY A O 1
ATOM 1559 N N . THR A 1 201 ? 13.721 19.678 -5.514 1.00 72.12 201 THR A N 1
ATOM 1560 C CA . THR A 1 201 ? 13.837 18.492 -6.378 1.00 72.12 201 THR A CA 1
ATOM 1561 C C . THR A 1 201 ? 12.493 17.774 -6.440 1.00 72.12 201 THR A C 1
ATOM 1563 O O . THR A 1 201 ? 11.939 17.392 -5.408 1.00 72.12 201 THR A O 1
ATOM 1566 N N . ASP A 1 202 ? 11.981 17.562 -7.650 1.00 67.88 202 ASP A N 1
ATOM 1567 C CA . ASP A 1 202 ? 10.789 16.748 -7.852 1.00 67.88 202 ASP A CA 1
ATOM 1568 C C . ASP A 1 202 ? 11.146 15.263 -7.748 1.00 67.88 202 ASP A C 1
ATOM 1570 O O . ASP A 1 202 ? 11.600 14.631 -8.704 1.00 67.88 202 ASP A O 1
ATOM 1574 N N . LEU A 1 203 ? 10.931 14.699 -6.561 1.00 67.38 203 LEU A N 1
ATOM 1575 C CA . LEU A 1 203 ? 11.161 13.280 -6.297 1.00 67.38 203 LEU A CA 1
ATOM 1576 C C . LEU A 1 203 ? 10.224 12.374 -7.114 1.00 67.38 203 LEU A C 1
ATOM 1578 O O . LEU A 1 203 ? 10.527 11.197 -7.293 1.00 67.38 203 LEU A O 1
ATOM 1582 N N . ASN A 1 204 ? 9.122 12.890 -7.670 1.00 61.16 204 ASN A N 1
ATOM 1583 C CA . ASN A 1 204 ? 8.226 12.099 -8.518 1.00 61.16 204 ASN A CA 1
ATOM 1584 C C . ASN A 1 204 ? 8.772 11.894 -9.941 1.00 61.16 204 ASN A C 1
ATOM 1586 O O . ASN A 1 204 ? 8.245 11.059 -10.675 1.00 61.16 204 ASN A O 1
ATOM 1590 N N . GLN A 1 205 ? 9.829 12.619 -10.328 1.00 62.88 205 GLN A N 1
ATOM 1591 C CA . GLN A 1 205 ? 10.520 12.452 -11.614 1.00 62.88 205 GLN A CA 1
ATOM 1592 C C . GLN A 1 205 ? 11.695 11.468 -11.556 1.00 62.88 205 GLN A C 1
ATOM 1594 O O . GLN A 1 205 ? 12.350 11.234 -12.577 1.00 62.88 205 GLN A O 1
ATOM 1599 N N . ALA A 1 206 ? 11.982 10.895 -10.386 1.00 66.75 206 ALA A N 1
ATOM 1600 C CA . ALA A 1 206 ? 12.988 9.850 -10.269 1.00 66.75 206 ALA A CA 1
ATOM 1601 C C . ALA A 1 206 ? 12.515 8.524 -10.901 1.00 66.75 206 ALA A C 1
ATOM 1603 O O . ALA A 1 206 ? 11.356 8.365 -11.294 1.00 66.75 206 ALA A O 1
ATOM 1604 N N . GLY A 1 207 ? 13.456 7.590 -11.051 1.00 77.12 207 GLY A N 1
ATOM 1605 C CA . GLY A 1 207 ? 13.190 6.239 -11.543 1.00 77.12 207 GLY A CA 1
ATOM 1606 C C . GLY A 1 207 ? 12.282 5.411 -10.615 1.00 77.12 207 GLY A C 1
ATOM 1607 O O . GLY A 1 207 ? 11.749 5.931 -9.631 1.00 77.12 207 GLY A O 1
ATOM 1608 N N . PRO A 1 208 ? 12.097 4.114 -10.912 1.00 82.75 208 PRO A N 1
ATOM 1609 C CA . PRO A 1 208 ? 11.356 3.211 -10.033 1.00 82.75 208 PRO A CA 1
ATOM 1610 C C . PRO A 1 208 ? 12.003 3.139 -8.638 1.00 82.75 208 PRO A C 1
ATOM 1612 O O . PRO A 1 208 ? 13.216 3.299 -8.496 1.00 82.75 208 PRO A O 1
ATOM 1615 N N . ASP A 1 209 ? 11.195 2.887 -7.602 1.00 83.38 209 ASP A N 1
ATOM 1616 C CA . ASP A 1 209 ? 11.702 2.763 -6.231 1.00 83.38 209 ASP A CA 1
ATOM 1617 C C . ASP A 1 209 ? 12.648 1.562 -6.078 1.00 83.38 209 ASP A C 1
ATOM 1619 O O . ASP A 1 209 ? 12.336 0.441 -6.483 1.00 83.38 209 ASP A O 1
ATOM 1623 N N . SER A 1 210 ? 13.786 1.775 -5.415 1.00 81.06 210 SER A N 1
ATOM 1624 C CA . SER A 1 210 ? 14.741 0.708 -5.107 1.00 81.06 210 SER A CA 1
ATOM 1625 C C . SER A 1 210 ? 14.427 0.078 -3.747 1.00 81.06 210 SER A C 1
ATOM 1627 O O . SER A 1 210 ? 14.852 0.562 -2.698 1.00 81.06 210 SER A O 1
ATOM 1629 N N . VAL A 1 211 ? 13.617 -0.985 -3.755 1.00 84.12 211 VAL A N 1
ATOM 1630 C CA . VAL A 1 211 ? 13.171 -1.696 -2.533 1.00 84.12 211 VAL A CA 1
ATOM 1631 C C . VAL A 1 211 ? 13.837 -3.061 -2.332 1.00 84.12 211 VAL A C 1
ATOM 1633 O O . VAL A 1 211 ? 13.782 -3.629 -1.236 1.00 84.12 211 VAL A O 1
ATOM 1636 N N . PHE A 1 212 ? 14.478 -3.579 -3.375 1.00 82.25 212 PHE A N 1
ATOM 1637 C CA . PHE A 1 212 ? 15.228 -4.829 -3.368 1.00 82.25 212 PHE A CA 1
ATOM 1638 C C . PHE A 1 212 ? 16.728 -4.539 -3.427 1.00 82.25 212 PHE A C 1
ATOM 1640 O O . PHE A 1 212 ? 17.155 -3.487 -3.899 1.00 82.25 212 PHE A O 1
ATOM 1647 N N . GLU A 1 213 ? 17.533 -5.464 -2.912 1.00 67.31 213 GLU A N 1
ATOM 1648 C CA . GLU A 1 213 ? 18.987 -5.336 -2.964 1.00 67.31 213 GLU A CA 1
ATOM 1649 C C . GLU A 1 213 ? 19.484 -5.708 -4.367 1.00 67.31 213 GLU A C 1
ATOM 1651 O O . GLU A 1 213 ? 19.032 -6.691 -4.948 1.00 67.31 213 GLU A O 1
ATOM 1656 N N . GLY A 1 214 ? 20.426 -4.929 -4.904 1.00 60.16 214 GLY A N 1
ATOM 1657 C CA . GLY A 1 214 ? 21.056 -5.188 -6.200 1.00 60.16 214 GLY A CA 1
ATOM 1658 C C . GLY A 1 214 ? 20.486 -4.392 -7.380 1.00 60.16 214 GLY A C 1
ATOM 1659 O O . GLY A 1 214 ? 19.417 -3.788 -7.289 1.00 60.16 214 GLY A O 1
ATOM 1660 N N . PRO A 1 215 ? 21.213 -4.366 -8.511 1.00 54.00 215 PRO A N 1
ATOM 1661 C CA . PRO A 1 215 ? 20.801 -3.668 -9.718 1.00 54.00 215 PRO A CA 1
ATOM 1662 C C . PRO A 1 215 ? 19.777 -4.519 -10.476 1.00 54.00 215 PRO A C 1
ATOM 1664 O O . PRO A 1 215 ? 20.070 -5.073 -11.532 1.00 54.00 215 PRO A O 1
ATOM 1667 N N . LEU A 1 216 ? 18.559 -4.639 -9.944 1.00 58.00 216 LEU A N 1
ATOM 1668 C CA . LEU A 1 216 ? 17.428 -5.151 -10.733 1.00 58.00 216 LEU A CA 1
ATOM 1669 C C . LEU A 1 216 ? 17.207 -4.331 -12.000 1.00 58.00 216 LEU A C 1
ATOM 1671 O O . LEU A 1 216 ? 16.742 -4.842 -13.014 1.00 58.00 216 LEU A O 1
ATOM 1675 N N . PHE A 1 217 ? 17.580 -3.058 -11.924 1.00 60.97 217 PHE A N 1
ATOM 1676 C CA . PHE A 1 217 ? 17.412 -2.066 -12.963 1.00 60.97 217 PHE A CA 1
ATOM 1677 C C . PHE A 1 217 ? 18.817 -1.653 -13.374 1.00 60.97 217 PHE A C 1
ATOM 1679 O O . PHE A 1 217 ? 19.496 -0.907 -12.673 1.00 60.97 217 PHE A O 1
ATOM 1686 N N . ALA A 1 218 ? 19.310 -2.231 -14.463 1.00 54.06 218 ALA A N 1
ATOM 1687 C CA . ALA A 1 218 ? 20.584 -1.813 -15.011 1.00 54.06 218 ALA A CA 1
ATOM 1688 C C . ALA A 1 218 ? 20.470 -0.345 -15.463 1.00 54.06 218 ALA A C 1
ATOM 1690 O O . ALA A 1 218 ? 19.574 -0.007 -16.237 1.00 54.06 218 ALA A O 1
ATOM 1691 N N . ASP A 1 219 ? 21.355 0.527 -14.978 1.00 51.09 219 ASP A N 1
ATOM 1692 C CA . ASP A 1 219 ? 21.347 1.938 -15.366 1.00 51.09 219 ASP A CA 1
ATOM 1693 C C . ASP A 1 219 ? 21.678 2.098 -16.860 1.00 51.09 219 ASP A C 1
ATOM 1695 O O . ASP A 1 219 ? 22.688 1.601 -17.364 1.00 51.09 219 ASP A O 1
ATOM 1699 N N . GLY A 1 220 ? 20.839 2.847 -17.580 1.00 55.66 220 GLY A N 1
ATOM 1700 C CA . GLY A 1 220 ? 21.122 3.286 -18.948 1.00 55.66 220 GLY A CA 1
ATOM 1701 C C . GLY A 1 220 ? 21.182 2.152 -19.979 1.00 55.66 220 GLY A C 1
ATOM 1702 O O . GLY A 1 220 ? 20.235 1.385 -20.133 1.00 55.66 220 GLY A O 1
ATOM 1703 N N . ASP A 1 221 ? 22.281 2.077 -20.734 1.00 53.00 221 ASP A N 1
ATOM 1704 C CA . ASP A 1 221 ? 22.418 1.219 -21.927 1.00 53.00 221 ASP A CA 1
ATOM 1705 C C . ASP A 1 221 ? 22.546 -0.284 -21.603 1.00 53.00 221 ASP A C 1
ATOM 1707 O O . ASP A 1 221 ? 22.671 -1.122 -22.502 1.00 53.00 221 ASP A O 1
ATOM 1711 N N . ALA A 1 222 ? 22.510 -0.643 -20.319 1.00 70.75 222 ALA A N 1
ATOM 1712 C CA . ALA A 1 222 ? 22.546 -2.015 -19.831 1.00 70.75 222 ALA A CA 1
ATOM 1713 C C . ALA A 1 222 ? 21.146 -2.623 -19.603 1.00 70.75 222 ALA A C 1
ATOM 1715 O O . ALA A 1 222 ? 21.055 -3.822 -19.347 1.00 70.75 222 ALA A O 1
ATOM 1716 N N . TYR A 1 223 ? 20.061 -1.846 -19.747 1.00 82.88 223 TYR A N 1
ATOM 1717 C CA . TYR A 1 223 ? 18.695 -2.375 -19.676 1.00 82.88 223 TYR A CA 1
ATOM 1718 C C . TYR A 1 223 ? 18.428 -3.388 -20.800 1.00 82.88 223 TYR A C 1
ATOM 1720 O O . TYR A 1 223 ? 18.796 -3.165 -21.960 1.00 82.88 223 TYR A O 1
ATOM 1728 N N . ARG A 1 224 ? 17.805 -4.523 -20.471 1.00 85.56 224 ARG A N 1
ATOM 1729 C CA . ARG A 1 224 ? 17.492 -5.609 -21.411 1.00 85.56 224 ARG A CA 1
ATOM 1730 C C . ARG A 1 224 ? 16.073 -6.106 -21.172 1.00 85.56 224 ARG A C 1
ATOM 1732 O O . ARG A 1 224 ? 15.614 -6.145 -20.033 1.00 85.56 224 ARG A O 1
ATOM 1739 N N . ALA A 1 225 ? 15.399 -6.481 -22.253 1.00 88.75 225 ALA A N 1
ATOM 1740 C CA . ALA A 1 225 ? 14.122 -7.167 -22.174 1.00 88.75 225 ALA A CA 1
ATOM 1741 C C . ALA A 1 225 ? 14.331 -8.655 -21.883 1.00 88.75 225 ALA A C 1
ATOM 1743 O O . ALA A 1 225 ? 15.278 -9.263 -22.392 1.00 88.75 225 ALA A O 1
ATOM 1744 N N . GLY A 1 226 ? 13.397 -9.245 -21.148 1.00 79.00 226 GLY A N 1
ATOM 1745 C CA . GLY A 1 226 ? 13.382 -10.683 -20.907 1.00 79.00 226 GLY A CA 1
ATOM 1746 C C . GLY A 1 226 ? 14.257 -11.080 -19.731 1.00 79.00 226 GLY A C 1
ATOM 1747 O O . GLY A 1 226 ? 14.983 -10.244 -19.184 1.00 79.00 226 GLY A O 1
ATOM 1748 N N . PRO A 1 227 ? 14.117 -12.340 -19.287 1.00 86.00 227 PRO A N 1
ATOM 1749 C CA . PRO A 1 227 ? 14.317 -12.674 -17.897 1.00 86.00 227 PRO A CA 1
ATOM 1750 C C . PRO A 1 227 ? 15.711 -12.273 -17.448 1.00 86.00 227 PRO A C 1
ATOM 1752 O O . PRO A 1 227 ? 16.711 -12.530 -18.128 1.00 86.00 227 PRO A O 1
ATOM 1755 N N . ALA A 1 228 ? 15.757 -11.630 -16.288 1.00 81.31 228 ALA A N 1
ATOM 1756 C CA . ALA A 1 228 ? 17.005 -11.220 -15.691 1.00 81.31 228 ALA A CA 1
ATOM 1757 C C . ALA A 1 228 ? 17.927 -12.441 -15.541 1.00 81.31 228 ALA A C 1
ATOM 1759 O O . ALA A 1 228 ? 17.478 -13.572 -15.339 1.00 81.31 228 ALA A O 1
ATOM 1760 N N . GLY A 1 229 ? 19.238 -12.224 -15.650 1.00 79.88 229 GLY A N 1
ATOM 1761 C CA . GLY A 1 229 ? 20.203 -13.299 -15.437 1.00 79.88 229 GLY A CA 1
ATOM 1762 C C . GLY A 1 229 ? 20.054 -13.908 -14.038 1.00 79.88 229 GLY A C 1
ATOM 1763 O O . GLY A 1 229 ? 19.643 -13.232 -13.096 1.00 79.88 229 GLY A O 1
ATOM 1764 N N . ARG A 1 230 ? 20.443 -15.178 -13.885 1.00 74.81 230 ARG A N 1
ATOM 1765 C CA . ARG A 1 230 ? 20.327 -15.942 -12.627 1.00 74.81 230 ARG A CA 1
ATOM 1766 C C . ARG A 1 230 ? 20.824 -15.187 -11.383 1.00 74.81 230 ARG A C 1
ATOM 1768 O O . ARG A 1 230 ? 20.198 -15.279 -10.337 1.00 74.81 230 ARG A O 1
ATOM 1775 N N . ALA A 1 231 ? 21.902 -14.413 -11.510 1.00 75.25 231 ALA A N 1
ATOM 1776 C CA . ALA A 1 231 ? 22.461 -13.626 -10.411 1.00 75.25 231 ALA A CA 1
ATOM 1777 C C . ALA A 1 231 ? 21.487 -12.573 -9.848 1.00 75.25 231 ALA A C 1
ATOM 1779 O O . ALA A 1 231 ? 21.505 -12.319 -8.653 1.00 75.25 231 ALA A O 1
ATOM 1780 N N . ILE A 1 232 ? 20.630 -11.978 -10.685 1.00 74.62 232 ILE A N 1
ATOM 1781 C CA . ILE A 1 232 ? 19.606 -11.016 -10.244 1.00 74.62 232 ILE A CA 1
ATOM 1782 C C . ILE A 1 232 ? 18.443 -11.761 -9.576 1.00 74.62 232 ILE A C 1
ATOM 1784 O O . ILE A 1 232 ? 17.934 -11.314 -8.552 1.00 74.62 232 ILE A O 1
ATOM 1788 N N . TRP A 1 233 ? 18.062 -12.927 -10.109 1.00 69.94 233 TRP A N 1
ATOM 1789 C CA . TRP A 1 233 ? 17.023 -13.777 -9.517 1.00 69.94 233 TRP A CA 1
ATOM 1790 C C . TRP A 1 233 ? 17.363 -14.260 -8.115 1.00 69.94 233 TRP A C 1
ATOM 1792 O O . TRP A 1 233 ? 16.503 -14.242 -7.245 1.00 69.94 233 TRP A O 1
ATOM 1802 N N . GLU A 1 234 ? 18.616 -14.637 -7.877 1.00 75.88 234 GLU A N 1
ATOM 1803 C CA . GLU A 1 234 ? 19.075 -15.072 -6.553 1.00 75.88 234 GLU A CA 1
ATOM 1804 C C . GLU A 1 234 ? 19.042 -13.942 -5.501 1.00 75.88 234 GLU A C 1
ATOM 1806 O O . GLU A 1 234 ? 19.106 -14.223 -4.307 1.00 75.88 234 GLU A O 1
ATOM 1811 N N . MET A 1 235 ? 18.910 -12.674 -5.918 1.00 77.19 235 MET A N 1
ATOM 1812 C CA . MET A 1 235 ? 18.775 -11.515 -5.022 1.00 77.19 235 MET A CA 1
ATOM 1813 C C . MET A 1 235 ? 17.315 -11.131 -4.739 1.00 77.19 235 MET A C 1
ATOM 1815 O O . MET A 1 235 ? 17.046 -10.382 -3.795 1.00 77.19 235 MET A O 1
ATOM 1819 N N . LEU A 1 236 ? 16.370 -11.619 -5.546 1.00 80.38 236 LEU A N 1
ATOM 1820 C CA . LEU A 1 236 ? 14.948 -11.367 -5.360 1.00 80.38 236 LEU A CA 1
ATOM 1821 C C . LEU A 1 236 ? 14.330 -12.387 -4.399 1.00 80.38 236 LEU A C 1
ATOM 1823 O O . LEU A 1 236 ? 14.648 -13.573 -4.471 1.00 80.38 236 LEU A O 1
ATOM 1827 N N . PRO A 1 237 ? 13.401 -11.967 -3.525 1.00 85.44 237 PRO A N 1
ATOM 1828 C CA . PRO A 1 237 ? 12.572 -12.928 -2.815 1.00 85.44 237 PRO A CA 1
ATOM 1829 C C . PRO A 1 237 ? 11.654 -13.673 -3.801 1.00 85.44 237 PRO A C 1
ATOM 1831 O O . PRO A 1 237 ? 11.246 -13.117 -4.821 1.00 85.44 237 PRO A O 1
ATOM 1834 N N . GLU A 1 238 ? 11.303 -14.923 -3.487 1.00 84.81 238 GLU A N 1
ATOM 1835 C CA . GLU A 1 238 ? 10.454 -15.768 -4.350 1.00 84.81 238 GLU A CA 1
ATOM 1836 C C . GLU A 1 238 ? 9.087 -15.127 -4.651 1.00 84.81 238 GLU A C 1
ATOM 1838 O O . GLU A 1 238 ? 8.532 -15.317 -5.729 1.00 84.81 238 GLU A O 1
ATOM 1843 N N . ASP A 1 239 ? 8.566 -14.328 -3.718 1.00 87.12 239 ASP A N 1
ATOM 1844 C CA . ASP A 1 239 ? 7.293 -13.609 -3.798 1.00 87.12 239 ASP A CA 1
ATOM 1845 C C . ASP A 1 239 ? 7.441 -12.158 -4.303 1.00 87.12 239 ASP A C 1
ATOM 1847 O O . ASP A 1 239 ? 6.505 -11.369 -4.174 1.00 87.12 239 ASP A O 1
ATOM 1851 N N . ALA A 1 240 ? 8.582 -11.777 -4.902 1.00 88.88 240 ALA A N 1
ATOM 1852 C CA . ALA A 1 240 ? 8.874 -10.394 -5.307 1.00 88.88 240 ALA A CA 1
ATOM 1853 C C . ALA A 1 240 ? 7.748 -9.743 -6.124 1.00 88.88 240 ALA A C 1
ATOM 1855 O O . ALA A 1 240 ? 7.297 -8.648 -5.784 1.00 88.88 240 ALA A O 1
ATOM 1856 N N . THR A 1 241 ? 7.269 -10.413 -7.175 1.00 89.56 241 THR A N 1
ATOM 1857 C CA . THR A 1 241 ? 6.198 -9.885 -8.031 1.00 89.56 241 THR A CA 1
ATOM 1858 C C . THR A 1 241 ? 4.915 -9.659 -7.239 1.00 89.56 241 THR A C 1
ATOM 1860 O O . THR A 1 241 ? 4.303 -8.598 -7.358 1.00 89.56 241 THR A O 1
ATOM 1863 N N . ASP A 1 242 ? 4.527 -10.603 -6.382 1.00 90.88 242 ASP A N 1
ATOM 1864 C CA . ASP A 1 242 ? 3.307 -10.494 -5.580 1.00 90.88 242 ASP A CA 1
ATOM 1865 C C . ASP A 1 242 ? 3.420 -9.417 -4.503 1.00 90.88 242 ASP A C 1
ATOM 1867 O O . ASP A 1 242 ? 2.469 -8.664 -4.287 1.00 90.88 242 ASP A O 1
ATOM 1871 N N . LEU A 1 243 ? 4.593 -9.259 -3.888 1.00 92.19 243 LEU A N 1
ATOM 1872 C CA . LEU A 1 243 ? 4.853 -8.166 -2.955 1.00 92.19 243 LEU A CA 1
ATOM 1873 C C . LEU A 1 243 ? 4.720 -6.803 -3.639 1.00 92.19 243 LEU A C 1
ATOM 1875 O O . LEU A 1 243 ? 4.087 -5.902 -3.088 1.00 92.19 243 LEU A O 1
ATOM 1879 N N . ILE A 1 244 ? 5.255 -6.644 -4.855 1.00 92.31 244 ILE A N 1
ATOM 1880 C CA . ILE A 1 244 ? 5.090 -5.394 -5.604 1.00 92.31 244 ILE A CA 1
ATOM 1881 C C . ILE A 1 244 ? 3.638 -5.192 -6.038 1.00 92.31 244 ILE A C 1
ATOM 1883 O O . ILE A 1 244 ? 3.123 -4.085 -5.895 1.00 92.31 244 ILE A O 1
ATOM 1887 N N . ARG A 1 245 ? 2.928 -6.238 -6.479 1.00 91.62 245 ARG A N 1
ATOM 1888 C CA . ARG A 1 245 ? 1.481 -6.152 -6.755 1.00 91.62 245 ARG A CA 1
ATOM 1889 C C . ARG A 1 245 ? 0.711 -5.681 -5.526 1.00 91.62 245 ARG A C 1
ATOM 1891 O O . ARG A 1 245 ? -0.140 -4.801 -5.652 1.00 91.62 245 ARG A O 1
ATOM 1898 N N . GLN A 1 246 ? 1.039 -6.206 -4.346 1.00 91.81 246 GLN A N 1
ATOM 1899 C CA . GLN A 1 246 ? 0.436 -5.765 -3.094 1.00 91.81 246 GLN A CA 1
ATOM 1900 C C . GLN A 1 246 ? 0.719 -4.287 -2.836 1.00 91.81 246 GLN A C 1
ATOM 1902 O O . GLN A 1 246 ? -0.225 -3.555 -2.552 1.00 91.81 246 GLN A O 1
ATOM 1907 N N . LEU A 1 247 ? 1.968 -3.827 -2.991 1.00 91.69 247 LEU A N 1
ATOM 1908 C CA . LEU A 1 247 ? 2.312 -2.409 -2.854 1.00 91.69 247 LEU A CA 1
ATOM 1909 C C . LEU A 1 247 ? 1.560 -1.521 -3.856 1.00 91.69 247 LEU A C 1
ATOM 1911 O O . LEU A 1 247 ? 1.158 -0.423 -3.489 1.00 91.69 247 LEU A O 1
ATOM 1915 N N . VAL A 1 248 ? 1.333 -1.978 -5.091 1.00 90.88 248 VAL A N 1
ATOM 1916 C CA . VAL A 1 248 ? 0.570 -1.233 -6.108 1.00 90.88 248 VAL A CA 1
ATOM 1917 C C . VAL A 1 248 ? -0.927 -1.181 -5.775 1.00 90.88 248 VAL A C 1
ATOM 1919 O O . VAL A 1 248 ? -1.544 -0.132 -5.932 1.00 90.88 248 VAL A O 1
ATOM 1922 N N . VAL A 1 249 ? -1.531 -2.275 -5.295 1.00 88.06 249 VAL A N 1
ATOM 1923 C CA . VAL A 1 249 ? -2.936 -2.293 -4.817 1.00 88.06 249 VAL A CA 1
ATOM 1924 C C . VAL A 1 249 ? -3.115 -1.376 -3.624 1.00 88.06 249 VAL A C 1
ATOM 1926 O O . VAL A 1 249 ? -4.099 -0.648 -3.489 1.00 88.06 249 VAL A O 1
ATOM 1929 N N . TRP A 1 250 ? -2.131 -1.407 -2.749 1.00 88.38 250 TRP A N 1
ATOM 1930 C CA . TRP A 1 250 ? -2.032 -0.467 -1.676 1.00 88.38 250 TRP A CA 1
ATOM 1931 C C . TRP A 1 250 ? -1.992 0.948 -2.246 1.00 88.38 250 TRP A C 1
ATOM 1933 O O . TRP A 1 250 ? -2.922 1.699 -1.939 1.00 88.38 250 TRP A O 1
ATOM 1943 N N . MET A 1 251 ? -0.984 1.300 -3.057 1.00 87.44 251 MET A N 1
ATOM 1944 C CA . MET A 1 251 ? -0.674 2.658 -3.533 1.00 87.44 251 MET A CA 1
ATOM 1945 C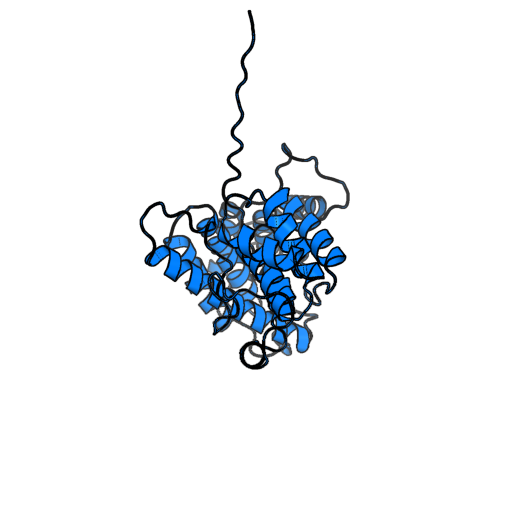 C . MET A 1 251 ? -1.092 2.836 -5.003 1.00 87.44 251 MET A C 1
ATOM 1947 O O . MET A 1 251 ? -0.243 3.003 -5.882 1.00 87.44 251 MET A O 1
ATOM 1951 N N . PRO A 1 252 ? -2.398 2.830 -5.325 1.00 87.81 252 PRO A N 1
ATOM 1952 C CA . PRO A 1 252 ? -2.877 2.672 -6.694 1.00 87.81 252 PRO A CA 1
ATOM 1953 C C . PRO A 1 252 ? -2.523 3.851 -7.599 1.00 87.81 252 PRO A C 1
ATOM 1955 O O . PRO A 1 252 ? -2.477 3.702 -8.825 1.00 87.81 252 PRO A O 1
ATOM 1958 N N . LEU A 1 253 ? -2.286 5.026 -7.023 1.00 86.94 253 LEU A N 1
ATOM 1959 C CA . LEU A 1 253 ? -1.916 6.229 -7.748 1.00 86.94 253 LEU A CA 1
ATOM 1960 C C . LEU A 1 253 ? -0.393 6.442 -7.806 1.00 86.94 253 LEU A C 1
ATOM 1962 O O . LEU A 1 253 ? 0.060 7.237 -8.618 1.00 86.94 253 LEU A O 1
ATOM 1966 N N . ASP A 1 254 ? 0.405 5.676 -7.064 1.00 88.12 254 ASP A N 1
ATOM 1967 C CA . ASP A 1 254 ? 1.856 5.838 -7.043 1.00 88.12 254 ASP A CA 1
ATOM 1968 C C . ASP A 1 254 ? 2.507 5.325 -8.334 1.00 88.12 254 ASP A C 1
ATOM 1970 O O . ASP A 1 254 ? 2.461 4.141 -8.680 1.00 88.12 254 ASP A O 1
ATOM 1974 N N . ASN A 1 255 ? 3.088 6.251 -9.092 1.00 89.19 255 ASN A N 1
ATOM 1975 C CA . ASN A 1 255 ? 3.704 5.953 -10.378 1.00 89.19 255 ASN A CA 1
ATOM 1976 C C . ASN A 1 255 ? 5.021 5.187 -10.254 1.00 89.19 255 ASN A C 1
ATOM 1978 O O . ASN A 1 255 ? 5.312 4.369 -11.123 1.00 89.19 255 ASN A O 1
ATOM 1982 N N . ARG A 1 256 ? 5.809 5.433 -9.204 1.00 89.12 256 ARG A N 1
ATOM 1983 C CA . ARG A 1 256 ? 7.140 4.832 -9.043 1.00 89.12 256 ARG A CA 1
ATOM 1984 C C . ARG A 1 256 ? 7.029 3.366 -8.644 1.00 89.12 256 ARG A C 1
ATOM 1986 O O . ARG A 1 256 ? 7.750 2.530 -9.185 1.00 89.12 256 ARG A O 1
ATOM 1993 N N . VAL A 1 257 ? 6.056 3.035 -7.796 1.00 90.50 257 VAL A N 1
ATOM 1994 C CA . VAL A 1 257 ? 5.739 1.642 -7.447 1.00 90.50 257 VAL A CA 1
ATOM 1995 C C . VAL A 1 257 ? 5.070 0.916 -8.617 1.00 90.50 257 VAL A C 1
ATOM 1997 O O . VAL A 1 257 ? 5.378 -0.247 -8.875 1.00 90.50 257 VAL A O 1
ATOM 2000 N N . TYR A 1 258 ? 4.196 1.586 -9.380 1.00 91.75 258 TYR A N 1
ATOM 2001 C CA . TYR A 1 258 ? 3.618 0.974 -10.583 1.00 91.75 258 TYR A CA 1
ATOM 2002 C C . TYR A 1 258 ? 4.676 0.727 -11.665 1.00 91.75 258 TYR A C 1
ATOM 2004 O O . TYR A 1 258 ? 4.647 -0.305 -12.328 1.00 91.75 258 TYR A O 1
ATOM 2012 N N . TRP A 1 259 ? 5.655 1.622 -11.802 1.00 92.00 259 TRP A N 1
ATOM 2013 C CA . TRP A 1 259 ? 6.814 1.399 -12.660 1.00 92.00 259 TRP A CA 1
ATOM 2014 C C . TRP A 1 259 ? 7.632 0.203 -12.179 1.00 92.00 259 TRP A C 1
ATOM 2016 O O . TRP A 1 259 ? 7.892 -0.706 -12.962 1.00 92.00 259 TRP A O 1
ATOM 2026 N N . LEU A 1 260 ? 7.942 0.134 -10.885 1.00 91.62 260 LEU A N 1
ATOM 2027 C CA . LEU A 1 260 ? 8.634 -1.007 -10.292 1.00 91.62 260 LEU A CA 1
ATOM 2028 C C . LEU A 1 260 ? 7.941 -2.350 -10.600 1.00 91.62 260 LEU A C 1
ATOM 2030 O O . LEU A 1 260 ? 8.629 -3.331 -10.868 1.00 91.62 260 LEU A O 1
ATOM 2034 N N . LEU A 1 261 ? 6.603 -2.401 -10.645 1.00 92.38 261 LEU A N 1
ATOM 2035 C CA . LEU A 1 261 ? 5.875 -3.602 -11.082 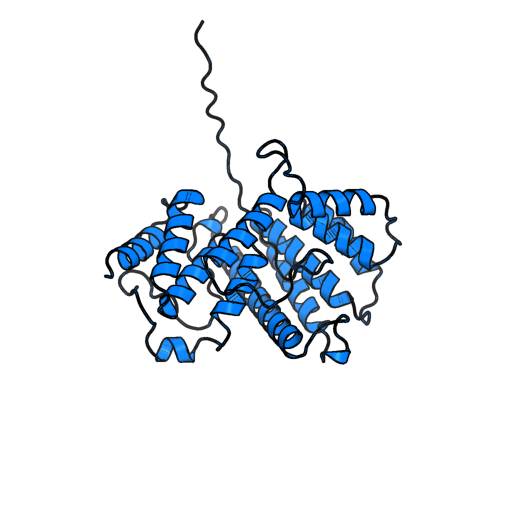1.00 92.38 261 LEU A CA 1
ATOM 2036 C C . LEU A 1 261 ? 6.212 -3.989 -12.526 1.00 92.38 261 LEU A C 1
ATOM 2038 O O . LEU A 1 261 ? 6.448 -5.161 -12.806 1.00 92.38 261 LEU A O 1
ATOM 2042 N N . GLY A 1 262 ? 6.259 -3.012 -13.433 1.00 91.81 262 GLY A N 1
ATOM 2043 C CA . GLY A 1 262 ? 6.685 -3.234 -14.813 1.00 91.81 262 GLY A CA 1
ATOM 2044 C C . GLY A 1 262 ? 8.107 -3.784 -14.889 1.00 91.81 262 GLY A C 1
ATOM 2045 O O . GLY A 1 262 ? 8.362 -4.730 -15.628 1.00 91.81 262 GLY A O 1
ATOM 2046 N N . GLU A 1 263 ? 9.016 -3.263 -14.071 1.00 90.69 263 GLU A N 1
ATOM 2047 C CA . GLU A 1 263 ? 10.398 -3.734 -14.060 1.00 90.69 263 GLU A CA 1
ATOM 2048 C C . GLU A 1 263 ? 10.556 -5.151 -13.501 1.00 90.69 263 GLU A C 1
ATOM 2050 O O . GLU A 1 263 ? 11.291 -5.959 -14.069 1.00 90.69 263 GLU A O 1
ATOM 2055 N N . VAL A 1 264 ? 9.836 -5.490 -12.429 1.00 90.62 264 VAL A N 1
ATOM 2056 C CA . VAL A 1 264 ? 9.839 -6.853 -11.877 1.00 90.62 264 VAL A CA 1
ATOM 2057 C C . VAL A 1 264 ? 9.206 -7.846 -12.856 1.00 90.62 264 VAL A C 1
ATOM 2059 O O . VAL A 1 264 ? 9.745 -8.935 -13.036 1.00 90.62 264 VAL A O 1
ATOM 2062 N N . ASN A 1 265 ? 8.137 -7.455 -13.559 1.00 90.25 265 ASN A N 1
ATOM 2063 C CA . ASN A 1 265 ? 7.554 -8.272 -14.629 1.00 90.25 265 ASN A CA 1
ATOM 2064 C C . ASN A 1 265 ? 8.547 -8.488 -15.784 1.00 90.25 265 ASN A C 1
ATOM 2066 O O . ASN A 1 265 ? 8.685 -9.603 -16.281 1.00 90.25 265 ASN A O 1
ATOM 2070 N N . ASN A 1 266 ? 9.301 -7.460 -16.190 1.00 90.38 266 ASN A N 1
ATOM 2071 C CA . ASN A 1 266 ? 10.333 -7.635 -17.216 1.00 90.38 266 ASN A CA 1
ATOM 2072 C C . ASN A 1 266 ? 11.406 -8.624 -16.746 1.00 90.38 266 ASN A C 1
ATOM 2074 O O . ASN A 1 266 ? 11.746 -9.566 -17.464 1.00 90.38 266 ASN A O 1
ATOM 2078 N N . ALA A 1 267 ? 11.894 -8.446 -15.514 1.00 87.50 267 ALA A N 1
ATOM 2079 C CA . ALA A 1 267 ? 12.878 -9.337 -14.920 1.00 87.50 267 ALA A CA 1
ATOM 2080 C C . ALA A 1 267 ? 12.376 -10.790 -14.861 1.00 87.50 267 ALA A C 1
ATOM 2082 O O . ALA A 1 267 ? 13.192 -11.702 -15.017 1.00 87.50 267 ALA A O 1
ATOM 2083 N N . SER A 1 268 ? 11.065 -11.022 -14.683 1.00 86.44 268 SER A N 1
ATOM 2084 C CA . SER A 1 268 ? 10.426 -12.356 -14.667 1.00 86.44 268 SER A CA 1
ATOM 2085 C C . SER A 1 268 ? 10.134 -12.941 -16.034 1.00 86.44 268 SER A C 1
ATOM 2087 O O . SER A 1 268 ? 9.633 -14.058 -16.116 1.00 86.44 268 SER A O 1
ATOM 2089 N N . GLY A 1 269 ? 10.493 -12.234 -17.104 1.00 87.94 269 GLY A N 1
ATOM 2090 C CA . GLY A 1 269 ? 10.212 -12.658 -18.470 1.00 87.94 269 GLY A CA 1
ATOM 2091 C C . GLY A 1 269 ? 8.786 -12.345 -18.925 1.00 87.94 269 GLY A C 1
ATOM 2092 O O . GLY A 1 269 ? 8.449 -12.638 -20.066 1.00 87.94 269 GLY A O 1
ATOM 2093 N N . GLU A 1 270 ? 7.978 -11.682 -18.096 1.00 90.06 270 GLU A N 1
ATOM 2094 C CA . GLU A 1 270 ? 6.656 -11.151 -18.447 1.00 90.06 270 GLU A CA 1
ATOM 2095 C C . GLU A 1 270 ? 6.824 -9.811 -19.197 1.00 90.06 270 GLU A C 1
ATOM 2097 O O . GLU A 1 270 ? 6.357 -8.747 -18.782 1.00 90.06 270 GLU A O 1
ATOM 2102 N N . THR A 1 271 ? 7.565 -9.836 -20.307 1.00 91.56 271 THR A N 1
ATOM 2103 C CA . THR A 1 271 ? 8.003 -8.643 -21.057 1.00 91.56 271 THR A CA 1
ATOM 2104 C C . THR A 1 271 ? 6.847 -7.866 -21.673 1.00 91.56 271 THR A C 1
ATOM 2106 O O . THR A 1 271 ? 6.837 -6.634 -21.653 1.00 91.56 271 THR A O 1
ATOM 2109 N N . ASP A 1 272 ? 5.841 -8.574 -22.182 1.00 91.56 272 ASP A N 1
ATOM 2110 C CA . ASP A 1 272 ? 4.616 -7.976 -22.711 1.00 91.56 272 ASP A CA 1
ATOM 2111 C C . ASP A 1 272 ? 3.865 -7.189 -21.642 1.00 91.56 272 ASP A C 1
ATOM 2113 O O . ASP A 1 272 ? 3.293 -6.126 -21.902 1.00 91.56 272 ASP A O 1
ATOM 2117 N N . GLU A 1 273 ? 3.878 -7.720 -20.427 1.00 90.69 273 GLU A N 1
ATOM 2118 C CA . GLU A 1 273 ? 3.215 -7.110 -19.298 1.00 90.69 273 GLU A CA 1
ATOM 2119 C C . GLU A 1 273 ? 3.960 -5.869 -18.813 1.00 90.69 273 GLU A C 1
ATOM 2121 O O . GLU A 1 273 ? 3.365 -4.800 -18.641 1.00 90.69 273 GLU A O 1
ATOM 2126 N N . ALA A 1 274 ? 5.281 -5.982 -18.685 1.00 92.94 274 ALA A N 1
ATOM 2127 C CA . ALA A 1 274 ? 6.152 -4.848 -18.431 1.00 92.94 274 ALA A CA 1
ATOM 2128 C C . ALA A 1 274 ? 5.917 -3.721 -19.442 1.00 92.94 274 ALA A C 1
ATOM 2130 O O . ALA A 1 274 ? 5.708 -2.565 -19.064 1.00 92.94 274 ALA A O 1
ATOM 2131 N N . ARG A 1 275 ? 5.863 -4.062 -20.736 1.00 94.50 275 ARG A N 1
ATOM 2132 C CA . ARG A 1 275 ? 5.633 -3.103 -21.817 1.00 94.50 275 ARG A CA 1
ATOM 2133 C C . ARG A 1 275 ? 4.303 -2.377 -21.647 1.00 94.50 275 ARG A C 1
ATOM 2135 O O . ARG A 1 275 ? 4.286 -1.152 -21.717 1.00 94.50 275 ARG A O 1
ATOM 2142 N N . ARG A 1 276 ? 3.204 -3.089 -21.373 1.00 93.06 276 ARG A N 1
ATOM 2143 C CA . ARG A 1 276 ? 1.880 -2.470 -21.152 1.00 93.06 276 ARG A CA 1
ATOM 2144 C C . ARG A 1 276 ? 1.883 -1.492 -19.981 1.00 93.06 276 ARG A C 1
ATOM 2146 O O . ARG A 1 276 ? 1.310 -0.409 -20.097 1.00 93.06 276 ARG A O 1
ATOM 2153 N N . ILE A 1 277 ? 2.537 -1.850 -18.876 1.00 93.56 277 ILE A N 1
ATOM 2154 C CA . ILE A 1 277 ? 2.666 -0.977 -17.703 1.00 93.56 277 ILE A CA 1
ATOM 2155 C C . ILE A 1 277 ? 3.450 0.293 -18.061 1.00 93.56 277 ILE A C 1
ATOM 2157 O O . ILE A 1 277 ? 2.976 1.402 -17.800 1.00 93.56 277 ILE A O 1
ATOM 2161 N N . LEU A 1 278 ? 4.615 0.157 -18.705 1.00 93.56 278 LEU A N 1
ATOM 2162 C CA . LEU A 1 278 ? 5.443 1.300 -19.108 1.00 93.56 278 LEU A CA 1
ATOM 2163 C C . LEU A 1 278 ? 4.746 2.178 -20.167 1.00 93.56 278 LEU A C 1
ATOM 2165 O O . LEU A 1 278 ? 4.857 3.405 -20.119 1.00 93.56 278 LEU A O 1
ATOM 2169 N N . GLU A 1 279 ? 3.971 1.589 -21.083 1.00 94.94 279 GLU A N 1
ATOM 2170 C CA . GLU A 1 279 ? 3.115 2.322 -22.026 1.00 94.94 279 GLU A CA 1
ATOM 2171 C C . GLU A 1 279 ? 2.010 3.106 -21.306 1.00 94.94 279 GLU A C 1
ATOM 2173 O O . GLU A 1 279 ? 1.761 4.263 -21.650 1.00 94.94 279 GLU A O 1
ATOM 2178 N N . GLU A 1 280 ? 1.344 2.519 -20.308 1.00 92.50 280 GLU A N 1
ATOM 2179 C CA . GLU A 1 280 ? 0.331 3.214 -19.505 1.00 92.50 280 GLU A CA 1
ATOM 2180 C C . GLU A 1 280 ? 0.945 4.393 -18.740 1.00 92.50 280 GLU A C 1
ATOM 2182 O O . GLU A 1 280 ? 0.379 5.491 -18.755 1.00 92.50 280 GLU A O 1
ATOM 2187 N N . LEU A 1 281 ? 2.114 4.192 -18.123 1.00 91.81 281 LEU A N 1
ATOM 2188 C CA . LEU A 1 281 ? 2.859 5.240 -17.423 1.00 91.81 281 LEU A CA 1
ATOM 2189 C C . LEU A 1 281 ? 3.208 6.398 -18.363 1.00 91.81 281 LEU A C 1
ATOM 2191 O O . LEU A 1 281 ? 2.912 7.560 -18.074 1.00 91.81 281 LEU A O 1
ATOM 2195 N N . ALA A 1 282 ? 3.772 6.082 -19.530 1.00 92.69 282 ALA A N 1
ATOM 2196 C CA . ALA A 1 282 ? 4.113 7.080 -20.530 1.00 92.69 282 ALA A CA 1
ATOM 2197 C C . ALA A 1 282 ? 2.858 7.831 -21.009 1.00 92.69 282 ALA A C 1
ATOM 2199 O O . ALA A 1 282 ? 2.853 9.058 -21.053 1.00 92.69 282 ALA A O 1
ATOM 2200 N N . ASN A 1 283 ? 1.785 7.114 -21.344 1.00 91.31 283 ASN A N 1
ATOM 2201 C CA . ASN A 1 283 ? 0.619 7.672 -22.027 1.00 91.31 283 ASN A CA 1
ATOM 2202 C C . ASN A 1 283 ? -0.444 8.209 -21.074 1.00 91.31 283 ASN A C 1
ATOM 2204 O O . ASN A 1 283 ? -0.670 9.414 -21.003 1.00 91.31 283 ASN A O 1
ATOM 2208 N N . ALA A 1 284 ? -1.116 7.307 -20.362 1.00 87.19 284 ALA A N 1
ATOM 2209 C CA . ALA A 1 284 ? -2.269 7.637 -19.537 1.00 87.19 284 ALA A CA 1
ATOM 2210 C C . ALA A 1 284 ? -1.863 8.430 -18.290 1.00 87.19 284 ALA A C 1
ATOM 2212 O O . ALA A 1 284 ? -2.618 9.289 -17.839 1.00 87.19 284 ALA A O 1
ATOM 2213 N N . ARG A 1 285 ? -0.658 8.174 -17.763 1.00 86.12 285 ARG A N 1
ATOM 2214 C CA . ARG A 1 285 ? -0.110 8.853 -16.577 1.00 86.12 285 ARG A CA 1
ATOM 2215 C C . ARG A 1 285 ? 0.857 9.991 -16.919 1.00 86.12 285 ARG A C 1
ATOM 2217 O O . ARG A 1 285 ? 1.456 10.571 -16.023 1.00 86.12 285 ARG A O 1
ATOM 2224 N N . GLN A 1 286 ? 0.958 10.344 -18.205 1.00 88.62 286 GLN A N 1
ATOM 2225 C CA . GLN A 1 286 ? 1.654 11.532 -18.717 1.00 88.62 286 GLN A CA 1
ATOM 2226 C C . GLN A 1 286 ? 3.157 11.608 -18.376 1.00 88.62 286 GLN A C 1
ATOM 2228 O O . GLN A 1 286 ? 3.753 12.687 -18.370 1.00 88.62 286 GLN A O 1
ATOM 2233 N N . MET A 1 287 ? 3.816 10.464 -18.170 1.00 89.81 287 MET A N 1
ATOM 2234 C CA . MET A 1 287 ? 5.239 10.405 -17.810 1.00 89.81 287 MET A CA 1
ATOM 2235 C C . MET A 1 287 ? 6.195 10.388 -19.015 1.00 89.81 287 MET A C 1
ATOM 2237 O O . MET A 1 287 ? 7.376 10.097 -18.853 1.00 89.81 287 MET A O 1
ATOM 2241 N N . ARG A 1 288 ? 5.743 10.727 -20.236 1.00 87.38 288 ARG A N 1
ATOM 2242 C CA . ARG A 1 288 ? 6.608 10.739 -21.446 1.00 87.38 288 ARG A CA 1
ATOM 2243 C C . ARG A 1 288 ? 7.861 11.608 -21.320 1.00 87.38 288 ARG A C 1
ATOM 2245 O O . ARG A 1 288 ? 8.833 11.388 -22.034 1.00 87.38 288 ARG A O 1
ATOM 2252 N N . HIS A 1 289 ? 7.821 12.616 -20.454 1.00 86.62 289 HIS A N 1
ATOM 2253 C CA . HIS A 1 289 ? 8.942 13.517 -20.205 1.00 86.62 289 HIS A CA 1
ATOM 2254 C C . HIS A 1 289 ? 10.093 12.838 -19.435 1.00 86.62 289 HIS A C 1
ATOM 2256 O O . HIS A 1 289 ? 11.232 13.302 -19.505 1.00 86.62 289 HIS A O 1
ATOM 2262 N N . VAL A 1 290 ? 9.830 11.719 -18.747 1.00 87.38 290 VAL A N 1
ATOM 2263 C CA . VAL A 1 290 ? 10.836 10.953 -18.006 1.00 87.38 290 VAL A CA 1
ATOM 2264 C C . VAL A 1 290 ? 11.687 10.146 -18.989 1.00 87.38 290 VAL A C 1
ATOM 2266 O O . VAL A 1 290 ? 11.290 9.093 -19.487 1.00 87.38 290 VAL A O 1
ATOM 2269 N N . ARG A 1 291 ? 12.899 10.639 -19.273 1.00 86.81 291 ARG A N 1
ATOM 2270 C CA . ARG A 1 291 ? 13.804 10.038 -20.274 1.00 86.81 291 ARG A CA 1
ATOM 2271 C C . ARG A 1 291 ? 14.129 8.569 -19.994 1.00 86.81 291 ARG A C 1
ATOM 2273 O O . ARG A 1 291 ? 14.237 7.786 -20.933 1.00 86.81 291 ARG A O 1
ATOM 2280 N N . LEU A 1 292 ? 14.303 8.201 -18.723 1.00 86.56 292 LEU A N 1
ATOM 2281 C CA . LEU A 1 292 ? 14.609 6.824 -18.328 1.00 86.56 292 LEU A CA 1
ATOM 2282 C C . LEU A 1 292 ? 13.462 5.867 -18.694 1.00 86.56 292 LEU A C 1
ATOM 2284 O O . LEU A 1 292 ? 13.717 4.856 -19.341 1.00 86.56 292 LEU A O 1
ATOM 2288 N N . LEU A 1 293 ? 12.214 6.250 -18.398 1.00 89.38 293 LEU A N 1
ATOM 2289 C CA . LEU A 1 293 ? 11.014 5.495 -18.776 1.00 89.38 293 LEU A CA 1
ATOM 2290 C C . LEU A 1 293 ? 10.939 5.291 -20.293 1.00 89.38 293 LEU A C 1
ATOM 2292 O O . LEU A 1 293 ? 10.695 4.182 -20.759 1.00 89.38 293 LEU A O 1
ATOM 2296 N N . GLY A 1 294 ? 11.192 6.355 -21.064 1.00 90.31 294 GLY A N 1
ATOM 2297 C CA . GLY A 1 294 ? 11.216 6.287 -22.526 1.00 90.31 294 GLY A CA 1
ATOM 2298 C C . GLY A 1 294 ? 12.236 5.275 -23.053 1.00 90.31 294 GLY A C 1
ATOM 2299 O O . GLY A 1 294 ? 11.904 4.481 -23.926 1.00 90.31 294 GLY A O 1
ATOM 2300 N N . ARG A 1 295 ? 13.453 5.249 -22.491 1.00 88.94 295 ARG A N 1
ATOM 2301 C CA . ARG A 1 295 ? 14.492 4.282 -22.888 1.00 88.94 295 ARG A CA 1
ATOM 2302 C C . ARG A 1 295 ? 14.094 2.838 -22.587 1.00 88.94 295 ARG A C 1
ATOM 2304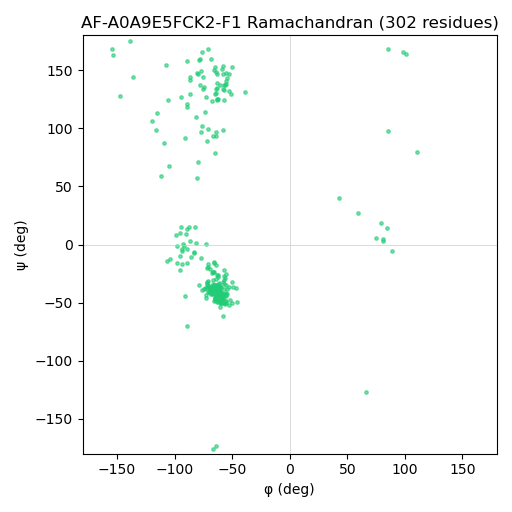 O O . ARG A 1 295 ? 14.220 1.997 -23.471 1.00 88.94 295 ARG A O 1
ATOM 2311 N N . HIS A 1 296 ? 13.597 2.559 -21.381 1.00 90.69 296 HIS A N 1
ATOM 2312 C CA . HIS A 1 296 ? 13.164 1.206 -21.013 1.00 90.69 296 HIS A CA 1
ATOM 2313 C C . HIS A 1 296 ? 12.022 0.737 -21.920 1.00 90.69 296 HIS A C 1
ATOM 2315 O O . HIS A 1 296 ? 12.063 -0.366 -22.462 1.00 90.69 296 HIS A O 1
ATOM 2321 N N . LEU A 1 297 ? 11.046 1.616 -22.174 1.00 92.88 297 LEU A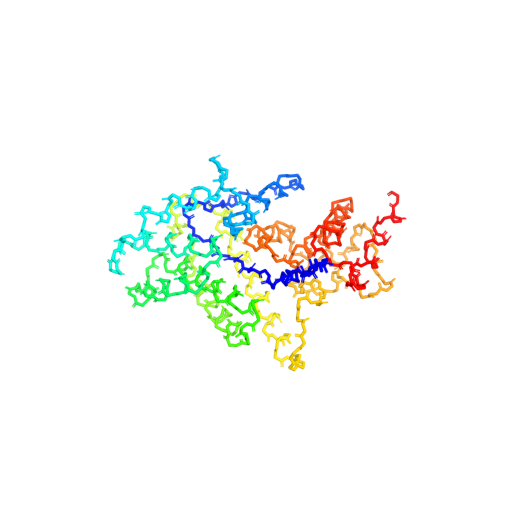 N 1
ATOM 2322 C CA . LEU A 1 297 ? 9.924 1.319 -23.054 1.00 92.88 297 LEU A CA 1
ATOM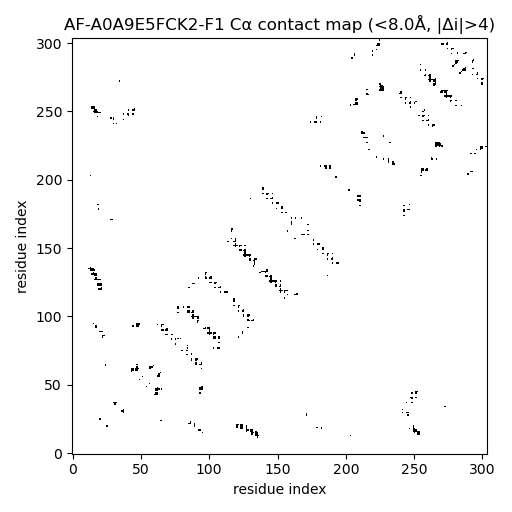 2323 C C . LEU A 1 297 ? 10.367 1.018 -24.497 1.00 92.88 297 LEU A C 1
ATOM 2325 O O . LEU A 1 297 ? 9.833 0.101 -25.116 1.00 92.88 297 LEU A O 1
ATOM 2329 N N . GLU A 1 298 ? 11.340 1.751 -25.042 1.00 92.94 298 GLU A N 1
ATOM 2330 C CA . GLU A 1 298 ? 11.869 1.464 -26.382 1.00 92.94 298 GLU A CA 1
ATOM 2331 C C . GLU A 1 298 ? 12.585 0.108 -26.450 1.00 92.94 298 GLU A C 1
ATOM 2333 O O . GLU A 1 298 ? 12.411 -0.619 -27.426 1.00 92.94 298 GLU A O 1
ATOM 2338 N N . VAL A 1 299 ? 13.328 -0.294 -25.414 1.00 91.75 299 VAL A N 1
ATOM 2339 C CA . VAL A 1 299 ? 13.931 -1.641 -25.363 1.00 91.75 299 VAL A CA 1
ATOM 2340 C C . VAL A 1 299 ? 12.850 -2.727 -25.389 1.00 91.75 299 VAL A C 1
ATOM 2342 O O . VAL A 1 299 ? 12.956 -3.680 -26.163 1.00 91.75 299 VAL A O 1
ATOM 2345 N N . LEU A 1 300 ? 11.781 -2.562 -24.605 1.00 92.06 300 LEU A N 1
ATOM 2346 C CA . LEU A 1 300 ? 10.680 -3.530 -24.558 1.00 92.06 300 LEU A CA 1
ATOM 2347 C C . LEU A 1 300 ? 9.893 -3.610 -25.874 1.00 92.06 300 LEU A C 1
ATOM 2349 O O . LEU A 1 300 ? 9.435 -4.686 -26.235 1.00 92.06 300 LEU A O 1
ATOM 2353 N N . LYS A 1 301 ? 9.739 -2.503 -26.612 1.00 92.31 301 LYS A N 1
ATOM 2354 C CA . LYS A 1 301 ? 9.063 -2.500 -27.925 1.00 92.31 301 LYS A CA 1
ATOM 2355 C C . LYS A 1 301 ? 9.874 -3.155 -29.037 1.00 92.31 301 LYS A C 1
ATOM 2357 O O . LYS A 1 301 ? 9.293 -3.687 -29.975 1.00 92.31 301 LYS A O 1
ATOM 2362 N N . ASN A 1 302 ? 11.199 -3.049 -28.965 1.00 86.81 302 ASN A N 1
ATOM 2363 C CA . ASN A 1 302 ? 12.106 -3.562 -29.993 1.00 86.81 302 ASN A CA 1
ATOM 2364 C C . ASN A 1 302 ? 12.469 -5.040 -29.784 1.00 86.81 302 ASN A C 1
ATOM 2366 O O . ASN A 1 302 ? 13.280 -5.584 -30.534 1.00 86.81 302 ASN A O 1
ATOM 2370 N N . THR A 1 303 ? 11.889 -5.682 -28.770 1.00 76.75 303 THR A N 1
ATOM 2371 C CA . THR A 1 303 ? 12.052 -7.112 -28.513 1.00 76.75 303 THR A CA 1
ATOM 2372 C C . THR A 1 303 ? 10.881 -7.859 -29.165 1.00 76.75 303 THR A C 1
ATOM 2374 O O . THR A 1 303 ? 9.742 -7.441 -28.954 1.00 76.75 303 THR A O 1
ATOM 2377 N N . PRO A 1 304 ? 11.149 -8.879 -30.003 1.00 59.38 304 PRO A N 1
ATOM 2378 C CA . PRO A 1 304 ? 10.122 -9.616 -30.742 1.00 59.38 304 PRO A CA 1
ATOM 2379 C C . PRO A 1 304 ? 9.187 -10.436 -29.848 1.00 59.38 304 PRO A C 1
ATOM 2381 O O . PRO A 1 304 ? 9.616 -10.831 -28.739 1.00 59.38 304 PRO A O 1
#